Protein AF-A0A2J9E1W6-F1 (afdb_monomer)

Structure (mmCIF, N/CA/C/O backbone):
data_AF-A0A2J9E1W6-F1
#
_entry.id   AF-A0A2J9E1W6-F1
#
loop_
_atom_site.group_PDB
_atom_site.id
_atom_site.type_symbol
_atom_site.label_atom_id
_atom_site.label_alt_id
_atom_site.label_comp_id
_atom_site.label_asym_id
_atom_site.label_entity_id
_atom_site.label_seq_id
_atom_site.pdbx_PDB_ins_code
_atom_site.Cartn_x
_atom_site.Cartn_y
_atom_site.Cartn_z
_atom_site.occupancy
_atom_site.B_iso_or_equiv
_atom_site.auth_seq_id
_atom_site.auth_comp_id
_atom_site.auth_asym_id
_atom_site.auth_atom_id
_atom_site.pdbx_PDB_model_num
ATOM 1 N N . MET A 1 1 ? 12.341 -4.105 20.288 1.00 39.50 1 MET A N 1
ATOM 2 C CA . MET A 1 1 ? 12.243 -3.621 18.896 1.00 39.50 1 MET A CA 1
ATOM 3 C C . MET A 1 1 ? 13.577 -3.874 18.242 1.00 39.50 1 MET A C 1
ATOM 5 O O . MET A 1 1 ? 14.574 -3.369 18.739 1.00 39.50 1 MET A O 1
ATOM 9 N N . ASP A 1 2 ? 13.601 -4.697 17.203 1.00 37.25 2 ASP A N 1
ATOM 10 C CA . ASP A 1 2 ? 14.828 -4.974 16.469 1.00 37.25 2 ASP A CA 1
ATOM 11 C C . ASP A 1 2 ? 14.956 -3.941 15.344 1.00 37.25 2 ASP A C 1
ATOM 13 O O . ASP A 1 2 ? 14.277 -4.015 14.317 1.00 37.25 2 ASP A O 1
ATOM 17 N N . THR A 1 3 ? 15.768 -2.916 15.593 1.00 38.34 3 THR A N 1
ATOM 18 C CA . THR A 1 3 ? 16.064 -1.820 14.661 1.00 38.34 3 THR A CA 1
ATOM 19 C C . THR A 1 3 ? 16.585 -2.341 13.315 1.00 38.34 3 THR A C 1
ATOM 21 O O . THR A 1 3 ? 16.416 -1.679 12.292 1.00 38.34 3 THR A O 1
ATOM 24 N N . THR A 1 4 ? 17.135 -3.556 13.291 1.00 44.06 4 THR A N 1
ATOM 25 C CA . THR A 1 4 ? 17.794 -4.202 12.150 1.00 44.06 4 THR A CA 1
ATOM 26 C C . THR A 1 4 ? 16.894 -4.371 10.915 1.00 44.06 4 THR A C 1
ATOM 28 O O . THR A 1 4 ? 17.343 -4.091 9.806 1.00 44.06 4 THR A O 1
ATOM 31 N N . SER A 1 5 ? 15.600 -4.709 11.062 1.00 50.44 5 SER A N 1
ATOM 32 C CA . SER A 1 5 ? 14.726 -4.919 9.881 1.00 50.44 5 SER A CA 1
ATOM 33 C C . SER A 1 5 ? 14.386 -3.623 9.132 1.00 50.44 5 SER A C 1
ATOM 35 O O . SER A 1 5 ? 14.244 -3.621 7.907 1.00 50.44 5 SER A O 1
ATOM 37 N N . HIS A 1 6 ? 14.304 -2.501 9.855 1.00 52.28 6 HIS A N 1
ATOM 38 C CA . HIS A 1 6 ? 14.133 -1.179 9.256 1.00 52.28 6 HIS A CA 1
ATOM 39 C C . HIS A 1 6 ? 15.417 -0.724 8.554 1.00 52.28 6 HIS A C 1
ATOM 41 O O . HIS A 1 6 ? 15.345 -0.119 7.484 1.00 52.28 6 HIS A O 1
ATOM 47 N N . TYR A 1 7 ? 16.584 -1.059 9.112 1.00 55.44 7 TYR A N 1
ATOM 48 C CA . TYR A 1 7 ? 17.882 -0.753 8.510 1.00 55.44 7 TYR A CA 1
ATOM 49 C C . TYR A 1 7 ? 18.119 -1.479 7.179 1.00 55.44 7 TYR A C 1
ATOM 51 O O . TYR A 1 7 ? 18.685 -0.880 6.264 1.00 55.44 7 TYR A O 1
ATOM 59 N N . ASP A 1 8 ? 17.659 -2.722 7.029 1.00 67.69 8 ASP A N 1
ATOM 60 C CA . ASP A 1 8 ? 17.826 -3.465 5.773 1.00 67.69 8 ASP A CA 1
ATOM 61 C C . ASP A 1 8 ? 16.985 -2.878 4.635 1.00 67.69 8 ASP A C 1
ATOM 63 O O . ASP A 1 8 ? 17.451 -2.789 3.499 1.00 67.69 8 ASP A O 1
ATOM 67 N N . ALA A 1 9 ? 15.784 -2.371 4.932 1.00 79.31 9 ALA A N 1
ATOM 68 C CA . ALA A 1 9 ? 14.966 -1.717 3.914 1.00 79.31 9 ALA A CA 1
ATOM 69 C C . ALA A 1 9 ? 15.590 -0.421 3.378 1.00 79.31 9 ALA A C 1
ATOM 71 O O . ALA A 1 9 ? 15.512 -0.120 2.187 1.00 79.31 9 ALA A O 1
ATOM 72 N N . LEU A 1 10 ? 16.216 0.344 4.270 1.00 84.19 10 LEU A N 1
ATOM 73 C CA . LEU A 1 10 ? 16.791 1.657 3.980 1.00 84.19 10 LEU A CA 1
ATOM 74 C C . LEU A 1 10 ? 18.117 1.575 3.208 1.00 84.19 10 LEU A C 1
ATOM 76 O O . LEU A 1 10 ? 18.469 2.505 2.482 1.00 84.19 10 LEU A O 1
ATOM 80 N N . ASP A 1 11 ? 18.839 0.462 3.318 1.00 83.75 11 ASP A N 1
ATOM 81 C CA . ASP A 1 11 ? 20.133 0.257 2.655 1.00 83.75 11 ASP A CA 1
ATOM 82 C C . ASP A 1 11 ? 20.040 -0.543 1.341 1.00 83.75 11 ASP A C 1
ATOM 84 O O . ASP A 1 11 ? 21.050 -0.890 0.718 1.00 83.75 11 ASP A O 1
ATOM 88 N N . THR A 1 12 ? 18.812 -0.807 0.895 1.00 86.94 12 THR A N 1
ATOM 89 C CA . THR A 1 12 ? 18.519 -1.616 -0.287 1.00 86.94 12 THR A CA 1
ATOM 90 C C . THR A 1 12 ? 17.927 -0.763 -1.400 1.00 86.94 12 THR A C 1
ATOM 92 O O . THR A 1 12 ? 17.029 0.052 -1.190 1.00 86.94 12 THR A O 1
ATOM 95 N N . THR A 1 13 ? 18.419 -0.969 -2.620 1.00 91.12 13 THR A N 1
ATOM 96 C CA . THR A 1 13 ? 17.677 -0.592 -3.828 1.00 91.12 13 THR A CA 1
ATOM 97 C C . THR A 1 13 ? 16.952 -1.818 -4.343 1.00 91.12 13 THR A C 1
ATOM 99 O O . THR A 1 13 ? 17.570 -2.846 -4.598 1.00 91.12 13 THR A O 1
ATOM 102 N N . TYR A 1 14 ? 15.647 -1.716 -4.515 1.00 93.06 14 TYR A N 1
ATOM 103 C CA . TYR A 1 14 ? 14.832 -2.788 -5.060 1.00 93.06 14 TYR A CA 1
ATOM 104 C C . TYR A 1 14 ? 14.616 -2.572 -6.549 1.00 93.06 14 TYR A C 1
ATOM 106 O O . TYR A 1 14 ? 14.520 -1.435 -7.012 1.00 93.06 14 TYR A O 1
ATOM 114 N N . HIS A 1 15 ? 14.495 -3.657 -7.297 1.00 94.19 15 HIS A N 1
ATOM 115 C CA . HIS A 1 15 ? 14.094 -3.627 -8.695 1.00 9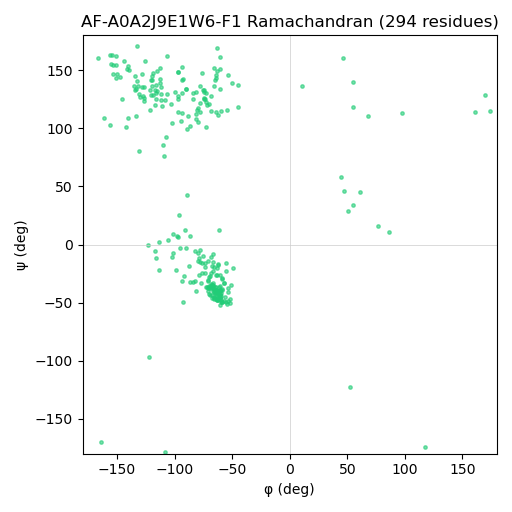4.19 15 HIS A CA 1
ATOM 116 C C . HIS A 1 15 ? 12.981 -4.633 -8.904 1.00 94.19 15 HIS A C 1
ATOM 118 O O . HIS A 1 15 ? 13.111 -5.798 -8.530 1.00 94.19 15 HIS A O 1
ATOM 124 N N . ILE A 1 16 ? 11.880 -4.166 -9.479 1.00 94.50 16 ILE A N 1
ATOM 125 C CA . ILE A 1 16 ? 10.801 -5.027 -9.942 1.00 94.50 16 ILE A CA 1
ATOM 126 C C . ILE A 1 16 ? 10.612 -4.839 -11.437 1.00 94.50 16 ILE A C 1
ATOM 128 O O . ILE A 1 16 ? 10.604 -3.710 -11.926 1.00 94.50 16 ILE A O 1
ATOM 132 N N . LYS A 1 17 ? 10.437 -5.941 -12.156 1.00 92.56 17 LYS A N 1
ATOM 133 C CA . LYS A 1 17 ? 10.256 -5.958 -13.604 1.00 92.56 17 LYS A CA 1
ATOM 134 C C . LYS A 1 17 ? 9.105 -6.881 -13.977 1.00 92.56 17 LYS A C 1
ATOM 136 O O . LYS A 1 17 ? 9.031 -8.003 -13.493 1.00 92.56 17 LYS A O 1
ATOM 141 N N . ALA A 1 18 ? 8.214 -6.422 -14.847 1.00 90.44 18 ALA A N 1
ATOM 142 C CA . ALA A 1 18 ? 7.179 -7.256 -15.438 1.00 90.44 18 ALA A CA 1
ATOM 143 C C . ALA A 1 18 ? 7.795 -8.183 -16.502 1.00 90.44 18 ALA A C 1
ATOM 145 O O . ALA A 1 18 ? 8.451 -7.721 -17.437 1.00 90.44 18 ALA A O 1
ATOM 146 N N . ILE A 1 19 ? 7.566 -9.489 -16.363 1.00 83.94 19 ILE A N 1
ATOM 147 C CA . ILE A 1 19 ? 8.012 -10.532 -17.300 1.00 83.94 19 ILE A CA 1
ATOM 148 C C . ILE A 1 19 ? 7.011 -10.664 -18.458 1.00 83.94 19 ILE A C 1
ATOM 150 O O . ILE A 1 19 ? 7.402 -10.933 -19.592 1.00 83.94 19 ILE A O 1
ATOM 154 N N . ASN A 1 20 ? 5.717 -10.432 -18.193 1.00 68.50 20 ASN A N 1
ATOM 155 C CA . ASN A 1 20 ? 4.655 -10.516 -19.195 1.00 68.50 20 ASN A CA 1
ATOM 156 C C . ASN A 1 20 ? 3.963 -9.151 -19.421 1.00 68.50 20 ASN A C 1
ATOM 158 O O . ASN A 1 20 ? 3.341 -8.619 -18.496 1.00 68.50 20 ASN A O 1
ATOM 162 N N . PRO A 1 21 ? 3.992 -8.595 -20.649 1.00 53.62 21 PRO A N 1
ATOM 163 C CA . PRO A 1 21 ? 3.347 -7.323 -20.967 1.00 53.62 21 PRO A CA 1
ATOM 164 C C . PRO A 1 21 ? 1.806 -7.356 -20.924 1.00 53.62 21 PRO A C 1
ATOM 166 O O . PRO A 1 21 ? 1.187 -6.294 -20.938 1.00 53.62 21 PRO A O 1
ATOM 169 N N . SER A 1 22 ? 1.142 -8.514 -20.819 1.00 55.88 22 SER A N 1
ATOM 170 C CA . SER A 1 22 ? -0.326 -8.558 -20.683 1.00 55.88 22 SER A CA 1
ATOM 171 C C . SER A 1 22 ? -0.838 -8.016 -19.338 1.00 55.88 22 SER A C 1
ATOM 173 O O . SER A 1 22 ? -1.942 -7.491 -19.297 1.00 55.88 22 SER A O 1
ATOM 175 N N . PHE A 1 23 ? -0.019 -8.038 -18.277 1.00 52.31 23 PHE A N 1
ATOM 176 C CA . PHE A 1 23 ? -0.267 -7.322 -17.004 1.00 52.31 23 PHE A CA 1
ATOM 177 C C . PHE A 1 23 ? 0.145 -5.842 -17.059 1.00 52.31 23 PHE A C 1
ATOM 179 O O . PHE A 1 23 ? -0.049 -5.064 -16.119 1.00 52.31 23 PHE A O 1
ATOM 186 N N . ALA A 1 24 ? 0.751 -5.449 -18.176 1.00 44.50 24 ALA A N 1
ATOM 187 C CA . ALA A 1 24 ? 1.097 -4.080 -18.487 1.00 44.50 24 ALA A CA 1
ATOM 188 C C . ALA A 1 24 ? -0.041 -3.397 -19.280 1.00 44.50 24 ALA A C 1
ATOM 190 O O . ALA A 1 24 ? -0.202 -2.185 -19.160 1.00 44.50 24 ALA A O 1
ATOM 191 N N . SER A 1 25 ? -0.854 -4.143 -20.037 1.00 43.34 25 SER A N 1
ATOM 192 C CA . SER A 1 25 ? -1.823 -3.608 -21.004 1.00 43.34 25 SER A CA 1
ATOM 193 C C . SER A 1 25 ? -3.108 -3.059 -20.373 1.00 43.34 25 SER A C 1
ATOM 195 O O . SER A 1 25 ? -3.956 -3.813 -19.906 1.00 43.34 25 SER A O 1
ATOM 197 N N . ASP A 1 26 ? -3.317 -1.745 -20.476 1.00 45.59 26 ASP A N 1
ATOM 198 C CA . ASP A 1 26 ? -4.670 -1.184 -20.501 1.00 45.59 26 ASP A CA 1
ATOM 199 C C . ASP A 1 26 ? -5.183 -1.271 -21.947 1.00 45.59 26 ASP A C 1
ATOM 201 O O . ASP A 1 26 ? -4.498 -0.835 -22.873 1.00 45.59 26 ASP A O 1
ATOM 205 N N . ASN A 1 27 ? -6.394 -1.800 -22.160 1.00 46.53 27 ASN A N 1
ATOM 206 C CA . ASN A 1 27 ? -7.029 -1.972 -23.483 1.00 46.53 27 ASN A CA 1
ATOM 207 C C . ASN A 1 27 ? -7.279 -0.650 -24.254 1.00 46.53 27 ASN A C 1
ATOM 209 O O . ASN A 1 27 ? -8.021 -0.633 -25.233 1.00 46.53 27 ASN A O 1
ATOM 213 N N . ASN A 1 28 ? -6.700 0.478 -23.828 1.00 43.12 28 ASN A N 1
ATOM 214 C CA . ASN A 1 28 ? -6.946 1.792 -24.402 1.00 43.12 28 ASN A CA 1
ATOM 215 C C . ASN A 1 28 ? -5.662 2.658 -24.453 1.00 43.12 28 ASN A C 1
ATOM 217 O O . ASN A 1 28 ? -5.280 3.289 -23.473 1.00 43.12 28 ASN A O 1
ATOM 221 N N . LYS A 1 29 ? -5.065 2.723 -25.655 1.00 44.09 29 LYS A N 1
ATOM 222 C CA . LYS A 1 29 ? -4.166 3.769 -26.206 1.00 44.09 29 LYS A CA 1
ATOM 223 C C . LYS A 1 29 ? -2.743 3.974 -25.624 1.00 44.09 29 LYS A C 1
ATOM 225 O O . LYS A 1 29 ? -2.530 4.592 -24.589 1.00 44.09 29 LYS A O 1
ATOM 230 N N . THR A 1 30 ? -1.756 3.601 -26.453 1.00 39.66 30 THR A N 1
ATOM 231 C CA . THR A 1 30 ? -0.557 4.389 -26.858 1.00 39.66 30 THR A CA 1
ATOM 232 C C . THR A 1 30 ? 0.267 5.119 -25.785 1.00 39.66 30 THR A C 1
ATOM 234 O O . THR A 1 30 ? 0.688 6.259 -25.991 1.00 39.66 30 THR A O 1
ATOM 237 N N . LYS A 1 31 ? 0.596 4.469 -24.668 1.00 44.84 31 LYS A N 1
ATOM 238 C CA . LYS A 1 31 ? 1.740 4.879 -23.837 1.00 44.84 31 LYS A CA 1
ATOM 239 C C . LYS A 1 31 ? 2.583 3.646 -23.544 1.00 44.84 31 LYS A C 1
ATOM 241 O O . LYS A 1 31 ? 2.029 2.631 -23.140 1.00 44.84 31 LYS A O 1
ATOM 246 N N . ALA A 1 32 ? 3.896 3.719 -23.782 1.00 50.34 32 ALA A N 1
ATOM 247 C CA . ALA A 1 32 ? 4.814 2.646 -23.407 1.00 50.34 32 ALA A CA 1
ATOM 248 C C . ALA A 1 32 ? 4.622 2.365 -21.914 1.00 50.34 32 ALA A C 1
ATOM 250 O O . ALA A 1 32 ? 4.798 3.264 -21.085 1.00 50.34 32 ALA A O 1
ATOM 251 N N . ILE A 1 33 ? 4.160 1.160 -21.584 1.00 55.84 33 ILE A N 1
ATOM 252 C CA . ILE A 1 33 ? 3.906 0.813 -20.195 1.00 55.84 33 ILE A CA 1
ATOM 253 C C . ILE A 1 33 ? 5.267 0.587 -19.539 1.00 55.84 33 ILE A C 1
ATOM 255 O O . ILE A 1 33 ? 6.088 -0.137 -20.106 1.00 55.84 33 ILE A O 1
ATOM 259 N N . PRO A 1 34 ? 5.518 1.196 -18.370 1.00 65.06 34 PRO A N 1
ATOM 260 C CA . PRO A 1 34 ? 6.660 0.852 -17.543 1.00 65.06 34 PRO A CA 1
ATOM 261 C C . PRO A 1 34 ? 6.824 -0.663 -17.424 1.00 65.06 34 PRO A C 1
ATOM 263 O O . PRO A 1 34 ? 5.926 -1.344 -16.933 1.00 65.06 34 PRO A O 1
ATOM 266 N N . SER A 1 35 ? 7.953 -1.185 -17.894 1.00 81.81 35 SER A N 1
ATOM 267 C CA . SER A 1 35 ? 8.291 -2.601 -17.747 1.00 81.81 35 SER A CA 1
ATOM 268 C C . SER A 1 35 ? 9.013 -2.881 -16.438 1.00 81.81 35 SER A C 1
ATOM 270 O O . SER A 1 35 ? 9.063 -4.029 -16.016 1.00 81.81 35 SER A O 1
ATOM 272 N N . ASP A 1 36 ? 9.579 -1.860 -15.797 1.00 90.62 36 ASP A N 1
ATOM 273 C CA . ASP A 1 36 ? 10.334 -2.009 -14.565 1.00 90.62 36 ASP A CA 1
ATOM 274 C C . ASP A 1 36 ? 10.351 -0.745 -13.697 1.00 90.62 36 ASP A C 1
ATOM 276 O O . ASP A 1 36 ? 9.999 0.356 -14.130 1.00 90.62 36 ASP A O 1
ATOM 280 N N . LEU A 1 37 ? 10.716 -0.928 -12.431 1.00 92.94 37 LEU A N 1
ATOM 281 C CA . LEU A 1 37 ? 10.735 0.110 -11.412 1.00 92.94 37 LEU A CA 1
ATOM 282 C C . LEU A 1 37 ? 11.893 -0.141 -10.440 1.00 92.94 37 LEU A C 1
ATOM 284 O O . LEU A 1 37 ? 11.988 -1.212 -9.842 1.00 92.94 37 LEU A O 1
ATOM 288 N N . TYR A 1 38 ? 12.748 0.864 -10.265 1.00 93.50 38 TYR A N 1
ATOM 289 C CA . TYR A 1 38 ? 13.759 0.919 -9.211 1.00 93.50 38 TYR A CA 1
ATOM 290 C C . TYR A 1 38 ? 13.194 1.666 -8.015 1.00 93.50 38 TYR A C 1
ATOM 292 O O . TYR A 1 38 ? 12.631 2.749 -8.183 1.00 93.50 38 TYR A O 1
ATOM 300 N N . ILE A 1 39 ? 13.324 1.093 -6.823 1.00 94.81 39 ILE A N 1
ATOM 301 C CA . ILE A 1 39 ? 12.608 1.542 -5.631 1.00 94.81 39 ILE A CA 1
ATOM 302 C C . ILE A 1 39 ? 13.583 1.685 -4.467 1.00 94.81 39 ILE A C 1
ATOM 304 O O . ILE A 1 39 ? 14.425 0.820 -4.233 1.00 94.81 39 ILE A O 1
ATOM 308 N N . THR A 1 40 ? 13.448 2.773 -3.718 1.00 93.69 40 THR A N 1
ATOM 309 C CA . THR A 1 40 ? 14.223 3.038 -2.498 1.00 93.69 40 THR A CA 1
ATOM 310 C C . THR A 1 40 ? 13.297 3.379 -1.346 1.00 93.69 40 THR A C 1
ATOM 312 O O . THR A 1 40 ? 12.264 4.019 -1.558 1.00 93.69 40 THR A O 1
ATOM 315 N N . ALA A 1 41 ? 13.687 2.993 -0.134 1.00 93.81 41 ALA A N 1
ATOM 316 C CA . ALA A 1 41 ? 12.986 3.354 1.089 1.00 93.81 41 ALA A CA 1
ATOM 317 C C . ALA A 1 41 ? 13.573 4.623 1.729 1.00 93.81 41 ALA A C 1
ATOM 319 O O . ALA A 1 41 ? 14.761 4.914 1.588 1.00 93.81 41 ALA A O 1
ATOM 320 N N . SER A 1 42 ? 12.747 5.362 2.464 1.00 93.31 42 SER A N 1
ATOM 321 C CA . SER A 1 42 ? 13.160 6.526 3.254 1.00 93.31 42 SER A CA 1
ATOM 322 C C . SER A 1 42 ? 12.255 6.711 4.475 1.00 93.31 42 SER A C 1
ATOM 324 O O . SER A 1 42 ? 11.095 6.291 4.461 1.00 93.31 42 SER A O 1
ATOM 326 N N . THR A 1 43 ? 12.782 7.344 5.522 1.00 94.50 43 THR A N 1
ATOM 327 C CA . THR A 1 43 ? 12.028 7.795 6.702 1.00 94.50 43 THR A CA 1
ATOM 328 C C . THR A 1 43 ? 12.404 9.240 7.030 1.00 94.50 43 THR A C 1
ATOM 330 O O . THR A 1 43 ? 13.374 9.780 6.501 1.00 94.50 43 THR A O 1
ATOM 333 N N . ALA A 1 44 ? 11.683 9.878 7.954 1.00 92.06 44 ALA A N 1
ATOM 334 C CA . ALA A 1 44 ? 12.065 11.208 8.436 1.00 92.06 44 ALA A CA 1
ATOM 335 C C . ALA A 1 44 ? 13.474 11.239 9.070 1.00 92.06 44 ALA A C 1
ATOM 337 O O . ALA A 1 44 ? 14.157 12.257 9.011 1.00 92.06 44 ALA A O 1
ATOM 338 N N . GLN A 1 45 ? 13.922 10.125 9.661 1.00 89.50 45 GLN A N 1
ATOM 339 C CA . GLN A 1 45 ? 15.233 10.019 10.308 1.00 89.50 45 GLN A CA 1
ATOM 340 C C . GLN A 1 45 ? 16.353 9.635 9.326 1.00 89.50 45 GLN A C 1
ATOM 342 O O . GLN A 1 45 ? 17.493 10.062 9.501 1.00 89.50 45 GLN A O 1
ATOM 347 N N . TYR A 1 46 ? 16.047 8.845 8.293 1.00 87.81 46 TYR A N 1
ATOM 348 C CA . TYR A 1 46 ? 17.029 8.327 7.339 1.00 87.81 46 TYR A CA 1
ATOM 349 C C . TYR A 1 46 ? 16.615 8.659 5.911 1.00 87.81 46 TYR A C 1
ATOM 351 O O . TYR A 1 46 ? 15.528 8.288 5.473 1.00 87.81 46 TYR A O 1
ATOM 359 N N . PHE A 1 47 ? 17.518 9.297 5.160 1.00 89.06 47 PHE A N 1
ATOM 360 C CA . PHE A 1 47 ? 17.225 9.808 3.815 1.00 89.06 47 PHE A CA 1
ATOM 361 C C . PHE A 1 47 ? 16.101 10.863 3.825 1.00 89.06 47 PHE A C 1
ATOM 363 O O . PHE A 1 47 ? 15.202 10.839 2.987 1.00 89.06 47 PHE A O 1
ATOM 370 N N . ALA A 1 48 ? 16.167 11.808 4.774 1.00 89.12 48 ALA A N 1
ATOM 371 C CA . ALA A 1 48 ? 15.140 12.831 5.000 1.00 89.12 48 ALA A CA 1
ATOM 372 C C . ALA A 1 48 ? 14.794 13.643 3.738 1.00 89.12 48 ALA A C 1
ATOM 374 O O . ALA A 1 48 ? 13.624 13.851 3.445 1.00 89.12 48 ALA A O 1
ATOM 375 N N . HIS A 1 49 ? 15.785 14.016 2.921 1.00 90.19 49 HIS A N 1
ATOM 376 C CA . HIS A 1 49 ? 15.527 14.731 1.665 1.00 90.19 49 HIS A CA 1
ATOM 377 C C . HIS A 1 49 ? 14.695 13.894 0.674 1.00 90.19 49 HIS A C 1
ATOM 379 O O . HIS A 1 49 ? 13.793 14.405 0.014 1.00 90.19 49 HIS A O 1
ATOM 385 N N . GLN A 1 50 ? 14.973 12.592 0.564 1.00 90.94 50 GLN A N 1
ATOM 386 C CA . GLN A 1 50 ? 14.202 11.665 -0.271 1.00 90.94 50 GLN A CA 1
ATOM 387 C C . GLN A 1 50 ? 12.798 11.437 0.298 1.00 90.94 50 GLN A C 1
ATOM 389 O O . GLN A 1 50 ? 11.828 11.344 -0.461 1.00 90.94 50 GLN A O 1
ATOM 394 N N . HIS A 1 51 ? 12.685 11.383 1.622 1.00 93.44 51 HIS A N 1
ATOM 395 C CA . HIS A 1 51 ? 11.411 11.283 2.316 1.00 93.44 51 HIS A CA 1
ATOM 396 C C . HIS A 1 51 ? 10.539 12.519 2.047 1.00 93.44 51 HIS A C 1
ATOM 398 O O . HIS A 1 51 ? 9.400 12.378 1.603 1.00 93.44 51 HIS A O 1
ATOM 404 N N . ASP A 1 52 ? 11.094 13.725 2.179 1.00 94.38 52 ASP A N 1
ATOM 405 C CA . ASP A 1 52 ? 10.404 14.991 1.906 1.00 94.38 52 ASP A CA 1
ATOM 406 C C . ASP A 1 52 ? 10.013 15.131 0.430 1.00 94.38 52 ASP A C 1
ATOM 408 O O . ASP A 1 52 ? 8.904 15.572 0.106 1.00 94.38 52 ASP A O 1
ATOM 412 N N . ALA A 1 53 ? 10.883 14.694 -0.486 1.00 93.88 53 ALA A N 1
ATOM 413 C CA . ALA A 1 53 ? 10.568 14.634 -1.911 1.00 93.88 53 ALA A CA 1
ATOM 414 C C . ALA A 1 53 ? 9.395 13.676 -2.194 1.00 93.88 53 ALA A C 1
ATOM 416 O O . ALA A 1 53 ? 8.505 14.001 -2.984 1.00 93.88 53 ALA A O 1
ATOM 417 N N . SER A 1 54 ? 9.351 12.527 -1.512 1.00 95.94 54 SER A N 1
ATOM 418 C CA . SER A 1 54 ? 8.252 11.561 -1.619 1.00 95.94 54 SER A CA 1
ATOM 419 C C . SER A 1 54 ? 6.947 12.143 -1.079 1.00 95.94 54 SER A C 1
ATOM 421 O O . SER A 1 54 ? 5.924 12.071 -1.758 1.00 95.94 54 SER A O 1
ATOM 423 N N . GLN A 1 55 ? 6.976 12.793 0.088 1.00 97.38 55 GLN A N 1
ATOM 424 C CA . GLN A 1 55 ? 5.807 13.481 0.640 1.00 97.38 55 GLN A CA 1
ATOM 425 C C . GLN A 1 55 ? 5.308 14.592 -0.286 1.00 97.38 55 GLN A C 1
ATOM 427 O O . GLN A 1 55 ? 4.106 14.705 -0.517 1.00 97.38 55 GLN A O 1
ATOM 432 N N . THR A 1 56 ? 6.215 15.391 -0.852 1.00 96.94 56 THR A N 1
ATOM 433 C CA . THR A 1 56 ? 5.875 16.463 -1.798 1.00 96.94 56 THR A CA 1
ATOM 434 C C . THR A 1 56 ? 5.188 15.903 -3.039 1.00 96.94 56 THR A C 1
ATOM 436 O O . THR A 1 56 ? 4.133 16.396 -3.436 1.00 96.94 56 THR A O 1
ATOM 439 N N . PHE A 1 57 ? 5.731 14.827 -3.609 1.00 97.50 57 PHE A N 1
ATOM 440 C CA . PHE A 1 57 ? 5.113 14.133 -4.733 1.00 97.50 57 PHE A CA 1
ATOM 441 C C . PHE A 1 57 ? 3.721 13.583 -4.382 1.00 97.50 57 PHE A C 1
ATOM 443 O O . PHE A 1 57 ? 2.771 13.779 -5.142 1.00 97.50 57 PHE A O 1
ATOM 450 N N . ILE A 1 58 ? 3.571 12.946 -3.215 1.00 98.19 58 ILE A N 1
ATOM 451 C CA . ILE A 1 58 ? 2.279 12.430 -2.743 1.00 98.19 58 ILE A CA 1
ATOM 452 C C . ILE A 1 58 ? 1.264 13.573 -2.612 1.00 98.19 58 ILE A C 1
ATOM 454 O O . ILE A 1 58 ? 0.158 13.453 -3.137 1.00 98.19 58 ILE A O 1
ATOM 458 N N . LYS A 1 59 ? 1.639 14.698 -1.984 1.00 97.88 59 LYS A N 1
ATOM 459 C CA . LYS A 1 59 ? 0.776 15.887 -1.860 1.00 97.88 59 LYS A CA 1
ATOM 460 C C . LYS A 1 59 ? 0.284 16.360 -3.221 1.00 97.88 59 LYS A C 1
ATOM 462 O O . LYS A 1 59 ? -0.919 16.494 -3.407 1.00 97.88 59 LYS A O 1
ATOM 467 N N . GLN A 1 60 ? 1.195 16.537 -4.177 1.00 97.69 60 GLN A N 1
ATOM 468 C CA . GLN A 1 60 ? 0.866 17.022 -5.520 1.00 97.69 60 GLN A CA 1
ATOM 469 C C . GLN A 1 60 ? -0.124 16.104 -6.246 1.00 97.69 60 GLN A C 1
ATOM 471 O O . GLN A 1 60 ? -1.064 16.586 -6.881 1.00 97.69 60 GLN A O 1
ATOM 476 N N . VAL A 1 61 ? 0.051 14.782 -6.147 1.00 97.38 61 VAL A N 1
ATOM 477 C CA . VAL A 1 61 ? -0.869 13.820 -6.773 1.00 97.38 61 VAL A CA 1
ATOM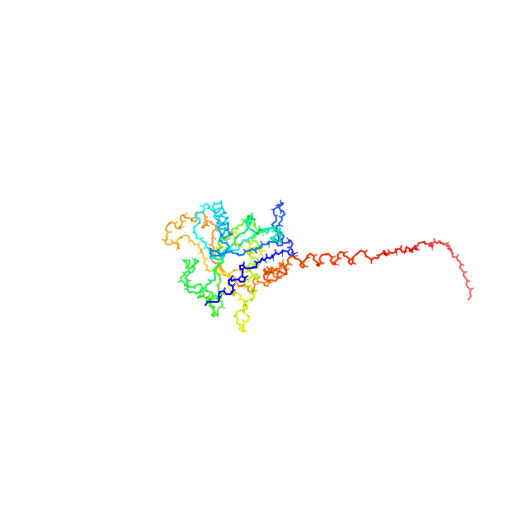 478 C C . VAL A 1 61 ? -2.243 13.860 -6.103 1.00 97.38 61 VAL A C 1
ATOM 480 O O . VAL A 1 61 ? -3.253 13.933 -6.801 1.00 97.38 61 VAL A O 1
ATOM 483 N N . TYR A 1 62 ? -2.303 13.858 -4.770 1.00 97.50 62 TYR A N 1
ATOM 484 C CA . TYR A 1 62 ? -3.571 13.923 -4.036 1.00 97.50 62 TYR A CA 1
ATOM 485 C C . TYR A 1 62 ? -4.309 15.250 -4.266 1.00 97.50 62 TYR A C 1
ATOM 487 O O . TYR A 1 62 ? -5.528 15.250 -4.452 1.00 97.50 62 TYR A O 1
ATOM 495 N N . GLU A 1 63 ? -3.589 16.367 -4.329 1.00 97.81 63 GLU A N 1
ATOM 496 C CA . GLU A 1 63 ? -4.145 17.675 -4.674 1.00 97.81 63 GLU A CA 1
ATOM 497 C C . GLU A 1 63 ? -4.692 17.676 -6.107 1.00 97.81 63 GLU A C 1
ATOM 499 O O . GLU A 1 63 ? -5.841 18.042 -6.332 1.00 97.81 63 GLU A O 1
ATOM 504 N N . THR A 1 64 ? -3.935 17.156 -7.072 1.00 97.12 64 THR A N 1
ATOM 505 C CA . THR A 1 64 ? -4.367 17.111 -8.479 1.00 97.12 64 THR A CA 1
ATOM 506 C C . THR A 1 64 ? -5.602 16.226 -8.681 1.00 97.12 64 THR A C 1
ATOM 508 O O . THR A 1 64 ? -6.551 16.615 -9.361 1.00 97.12 64 THR A O 1
ATOM 511 N N . VAL A 1 65 ? -5.608 15.020 -8.105 1.00 95.69 65 VAL A N 1
ATOM 512 C CA . VAL A 1 65 ? -6.661 14.022 -8.357 1.00 95.69 65 VAL A CA 1
ATOM 513 C C . VAL A 1 65 ? -7.906 14.296 -7.512 1.00 95.69 65 VAL A C 1
ATOM 515 O O . VAL A 1 65 ? -9.036 14.171 -7.998 1.00 95.69 65 VAL A O 1
ATOM 518 N N . HIS A 1 66 ? -7.717 14.690 -6.252 1.00 96.00 66 HIS A N 1
ATOM 519 C CA . HIS A 1 66 ? -8.791 14.789 -5.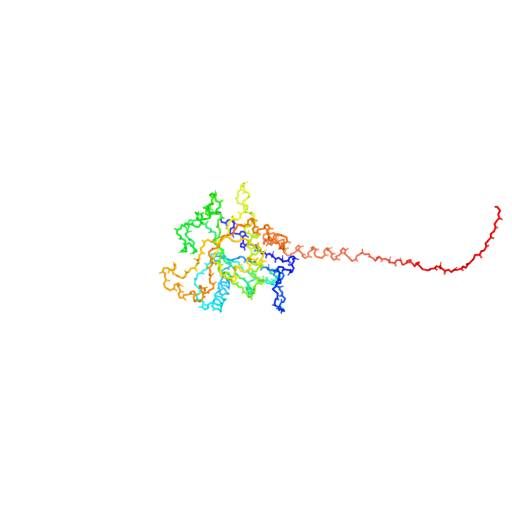268 1.00 96.00 66 HIS A CA 1
ATOM 520 C C . HIS A 1 66 ? -9.037 16.211 -4.758 1.00 96.00 66 HIS A C 1
ATOM 522 O O . HIS A 1 66 ? -10.006 16.403 -4.032 1.00 96.00 66 HIS A O 1
ATOM 528 N N . ASN A 1 67 ? -8.234 17.212 -5.129 1.00 97.56 67 ASN A N 1
ATOM 529 C CA . ASN A 1 67 ? -8.230 18.525 -4.466 1.00 97.56 67 ASN A CA 1
ATOM 530 C C . ASN A 1 67 ? -8.007 18.396 -2.945 1.00 97.56 67 ASN A C 1
ATOM 532 O O . ASN A 1 67 ? -8.617 19.108 -2.149 1.00 97.56 67 ASN A O 1
ATOM 536 N N . ALA A 1 68 ? -7.198 17.409 -2.548 1.00 96.75 68 ALA A N 1
ATOM 537 C CA . ALA A 1 68 ? -6.894 17.103 -1.158 1.00 96.75 68 ALA A CA 1
ATOM 538 C C . ALA A 1 68 ? -5.608 17.811 -0.705 1.00 96.75 68 ALA A C 1
ATOM 540 O O . ALA A 1 68 ? -4.626 17.871 -1.442 1.00 96.75 68 ALA A O 1
ATOM 541 N N . LYS A 1 69 ? -5.593 18.291 0.540 1.00 96.19 69 LYS A N 1
ATOM 542 C CA . LYS A 1 69 ? -4.451 18.938 1.201 1.00 96.19 69 LYS A CA 1
ATOM 543 C C . LYS A 1 69 ? -3.896 18.024 2.288 1.00 96.19 69 LYS A C 1
ATOM 545 O O . LYS A 1 69 ? -4.141 18.218 3.476 1.00 96.19 69 LYS A O 1
ATOM 550 N N . LEU A 1 70 ? -3.168 16.995 1.866 1.00 92.38 70 LEU A N 1
ATOM 551 C CA . LEU A 1 70 ? -2.688 15.949 2.764 1.00 92.38 70 LEU A CA 1
ATOM 552 C C . LEU A 1 70 ? -1.542 16.438 3.668 1.00 92.38 70 LEU A C 1
ATOM 554 O O . LEU A 1 70 ? -0.543 16.987 3.196 1.00 92.38 70 LEU A O 1
ATOM 558 N N . ASN A 1 71 ? -1.663 16.184 4.970 1.00 89.19 71 ASN A N 1
ATOM 559 C CA . ASN A 1 71 ? -0.667 16.523 5.994 1.00 89.19 71 ASN A CA 1
ATOM 560 C C . ASN A 1 71 ? -0.181 15.305 6.803 1.00 89.19 71 ASN A C 1
ATOM 562 O O . ASN A 1 71 ? 0.682 15.459 7.663 1.00 89.19 71 ASN A O 1
ATOM 566 N N . TYR A 1 72 ? -0.697 14.110 6.506 1.00 88.88 72 TYR A N 1
ATOM 567 C CA . TYR A 1 72 ? -0.339 12.860 7.167 1.00 88.88 72 TYR A CA 1
ATOM 568 C C . TYR A 1 72 ? 0.331 11.887 6.192 1.00 88.88 72 TYR A C 1
ATOM 570 O O . TYR A 1 72 ? -0.194 11.606 5.109 1.00 88.88 72 TYR A O 1
ATOM 578 N N . PHE A 1 73 ? 1.474 11.343 6.607 1.00 95.00 73 PHE A N 1
ATOM 579 C CA . PHE A 1 73 ? 2.265 10.380 5.844 1.00 95.00 73 PHE A CA 1
ATOM 580 C C . PHE A 1 73 ? 2.686 9.225 6.744 1.00 95.00 73 PHE A C 1
ATOM 582 O O . PHE A 1 73 ? 2.978 9.419 7.925 1.00 95.00 73 PHE A O 1
ATOM 589 N N . MET A 1 74 ? 2.736 8.028 6.172 1.00 95.00 74 MET A N 1
ATOM 590 C CA . MET A 1 74 ? 3.265 6.846 6.839 1.00 95.00 74 MET A CA 1
ATOM 591 C C . MET A 1 74 ? 4.772 6.982 7.107 1.00 95.00 74 MET A C 1
ATOM 593 O O . MET A 1 74 ? 5.467 7.671 6.358 1.00 95.00 74 MET A O 1
ATOM 597 N N . PRO A 1 75 ? 5.290 6.327 8.163 1.00 93.94 75 PRO A N 1
ATOM 598 C CA . PRO A 1 75 ? 6.667 6.515 8.622 1.00 93.94 75 PRO A CA 1
ATOM 599 C C . PRO A 1 75 ? 7.727 5.945 7.671 1.00 93.94 75 PRO A C 1
ATOM 601 O O . PRO A 1 75 ? 8.854 6.440 7.661 1.00 93.94 75 PRO A O 1
ATOM 604 N N . LEU A 1 76 ? 7.388 4.908 6.897 1.00 95.44 76 LEU A N 1
ATOM 605 C CA . LEU A 1 76 ? 8.245 4.346 5.858 1.00 95.44 76 LEU A CA 1
ATOM 606 C C . LEU A 1 76 ? 7.639 4.658 4.492 1.00 95.44 76 LEU A C 1
ATOM 608 O O . LEU A 1 76 ? 6.530 4.215 4.191 1.00 95.44 76 LEU A O 1
ATOM 612 N N . LEU A 1 77 ? 8.375 5.391 3.660 1.00 97.25 77 LEU A N 1
ATOM 613 C CA . LEU A 1 77 ? 7.973 5.695 2.291 1.00 97.25 77 LEU A CA 1
ATOM 614 C C . LEU A 1 77 ? 8.885 4.976 1.301 1.00 97.25 77 LEU A C 1
ATOM 616 O O . LEU A 1 77 ? 10.110 5.101 1.369 1.00 97.25 77 LEU A O 1
ATOM 620 N N . PHE A 1 78 ? 8.276 4.280 0.347 1.00 97.38 78 PHE A N 1
ATOM 621 C CA . PHE A 1 78 ? 8.945 3.756 -0.835 1.00 97.38 78 PHE A CA 1
ATOM 622 C C . PHE A 1 78 ? 8.689 4.676 -2.021 1.00 97.38 78 PHE A C 1
ATOM 624 O O . PHE A 1 78 ? 7.545 5.027 -2.309 1.00 97.38 78 PHE A O 1
ATOM 631 N N . ALA A 1 79 ? 9.753 5.026 -2.735 1.00 96.62 79 ALA A N 1
ATOM 632 C CA . ALA A 1 79 ? 9.711 5.846 -3.937 1.00 96.62 79 ALA A CA 1
ATOM 633 C C . ALA A 1 79 ? 10.262 5.055 -5.120 1.00 96.62 79 ALA A C 1
ATOM 635 O O . ALA A 1 79 ? 11.352 4.494 -5.029 1.00 96.62 79 ALA A O 1
ATOM 636 N N . GLY A 1 80 ? 9.509 5.011 -6.218 1.00 95.31 80 GLY A N 1
ATOM 637 C CA . GLY A 1 80 ? 9.849 4.272 -7.427 1.00 95.31 80 GLY A CA 1
ATOM 638 C C . GLY A 1 80 ? 10.141 5.180 -8.622 1.00 95.31 80 GLY A C 1
ATOM 639 O O . GLY A 1 80 ? 9.452 6.180 -8.840 1.00 95.31 80 GLY A O 1
ATOM 640 N N . THR A 1 81 ? 11.121 4.804 -9.440 1.00 92.50 81 THR A N 1
ATOM 641 C CA . THR A 1 81 ? 11.468 5.466 -10.705 1.00 92.50 81 THR A CA 1
ATOM 642 C C . THR A 1 81 ? 11.858 4.459 -11.787 1.00 92.50 81 THR A C 1
ATOM 644 O O . THR A 1 81 ? 12.378 3.388 -11.495 1.00 92.50 81 THR A O 1
ATOM 647 N N . ASN A 1 82 ? 11.627 4.804 -13.054 1.00 86.12 82 ASN A N 1
ATOM 648 C CA . ASN A 1 82 ? 12.022 3.987 -14.211 1.00 86.12 82 ASN A CA 1
ATOM 649 C C . ASN A 1 82 ? 13.466 4.279 -14.669 1.00 86.12 82 ASN A C 1
ATOM 651 O O . ASN A 1 82 ? 13.897 3.823 -15.722 1.00 86.12 82 ASN A O 1
ATOM 655 N N . THR A 1 83 ? 14.211 5.086 -13.909 1.00 81.31 83 THR A N 1
ATOM 656 C CA . THR A 1 83 ? 15.629 5.362 -14.160 1.00 81.31 83 THR A CA 1
ATOM 657 C C . THR A 1 83 ? 16.478 4.454 -13.283 1.00 81.31 83 THR A C 1
ATOM 659 O O . THR A 1 83 ? 16.306 4.450 -12.066 1.00 81.31 83 THR A O 1
ATOM 662 N N . ASN A 1 84 ? 17.436 3.740 -13.878 1.00 73.50 84 ASN A N 1
ATOM 663 C CA . ASN A 1 84 ? 18.369 2.909 -13.121 1.00 73.50 84 ASN A CA 1
ATOM 664 C C . ASN A 1 84 ? 19.182 3.759 -12.126 1.00 73.50 84 ASN A C 1
ATOM 666 O O . ASN A 1 84 ? 19.995 4.606 -12.514 1.00 73.50 84 ASN A O 1
ATOM 670 N N . LEU A 1 85 ? 18.952 3.495 -10.838 1.00 69.19 85 LEU A N 1
ATOM 671 C CA . LEU A 1 85 ? 19.527 4.225 -9.708 1.00 69.19 85 LEU A CA 1
ATOM 672 C C . LEU A 1 85 ? 21.002 3.889 -9.442 1.00 69.19 85 LEU A C 1
ATOM 674 O O . LEU A 1 85 ? 21.645 4.590 -8.671 1.00 69.19 85 LEU A O 1
ATOM 678 N N . MET A 1 86 ? 21.562 2.862 -10.088 1.00 65.25 86 MET A N 1
ATOM 679 C CA . MET A 1 86 ? 22.965 2.469 -9.907 1.00 65.25 86 MET A CA 1
ATOM 680 C C . MET A 1 86 ? 23.953 3.341 -10.698 1.00 65.25 86 MET A C 1
ATOM 682 O O . MET A 1 86 ? 25.149 3.291 -10.431 1.00 65.25 86 MET A O 1
ATOM 686 N N . SER A 1 87 ? 23.482 4.150 -11.659 1.00 56.22 87 SER A N 1
ATOM 687 C CA . SER A 1 87 ? 24.345 5.005 -12.501 1.00 56.22 87 SER A CA 1
ATOM 688 C C . SER A 1 87 ? 24.381 6.483 -12.088 1.00 56.22 87 SER A C 1
ATOM 690 O O . SER A 1 87 ? 25.163 7.259 -12.635 1.00 56.22 87 SER A O 1
ATOM 692 N N . LYS A 1 88 ? 23.537 6.900 -11.135 1.00 53.72 88 LYS A N 1
ATOM 693 C CA . LYS A 1 88 ? 23.406 8.295 -10.688 1.00 53.72 88 LYS A CA 1
ATOM 694 C C . LYS A 1 88 ? 23.214 8.351 -9.179 1.00 53.72 88 LYS A C 1
ATOM 696 O O . LYS A 1 88 ? 22.659 7.434 -8.585 1.00 53.72 88 LYS A O 1
ATOM 701 N N . THR A 1 89 ? 23.604 9.456 -8.548 1.00 55.59 89 THR A N 1
ATOM 702 C CA . THR A 1 89 ? 23.231 9.706 -7.152 1.00 55.59 89 THR A CA 1
ATOM 703 C C . THR A 1 89 ? 21.703 9.810 -7.062 1.00 55.59 89 THR A C 1
ATOM 705 O O . THR A 1 89 ? 21.093 10.745 -7.580 1.00 55.59 89 THR A O 1
ATOM 708 N N . ALA A 1 90 ? 21.068 8.826 -6.416 1.00 53.84 90 ALA A N 1
ATOM 709 C CA . ALA A 1 90 ? 19.609 8.685 -6.319 1.00 53.84 90 ALA A CA 1
ATOM 710 C C . ALA A 1 90 ? 18.881 9.922 -5.747 1.00 53.84 90 ALA A C 1
ATOM 712 O O . ALA A 1 90 ? 17.675 10.066 -5.915 1.00 53.84 90 ALA A O 1
ATOM 713 N N . ALA A 1 91 ? 19.610 10.845 -5.111 1.00 54.72 91 ALA A N 1
ATOM 714 C CA . ALA A 1 91 ? 19.081 12.039 -4.456 1.00 54.72 91 ALA A CA 1
ATOM 715 C C . ALA A 1 91 ? 18.353 13.044 -5.375 1.00 54.72 91 ALA A C 1
ATOM 717 O O . ALA A 1 91 ? 17.609 13.869 -4.856 1.00 54.72 91 ALA A O 1
ATOM 718 N N . HIS A 1 92 ? 18.527 12.980 -6.702 1.00 61.69 92 HIS A N 1
ATOM 719 C CA . HIS A 1 92 ? 17.959 13.970 -7.637 1.00 61.69 92 HIS A CA 1
ATOM 720 C C . HIS A 1 92 ? 16.871 13.427 -8.574 1.00 61.69 92 HIS A C 1
ATOM 722 O O . HIS A 1 92 ? 16.393 14.152 -9.447 1.00 61.69 92 HIS A O 1
ATOM 728 N N . ILE A 1 93 ? 16.486 12.155 -8.454 1.00 74.19 93 ILE A N 1
ATOM 729 C CA . ILE A 1 93 ? 15.513 11.566 -9.377 1.00 74.19 93 ILE A CA 1
ATOM 730 C C . ILE A 1 93 ? 14.115 11.699 -8.780 1.00 74.19 93 ILE A C 1
ATOM 732 O O . ILE A 1 93 ? 13.795 11.074 -7.773 1.00 74.19 93 ILE A O 1
ATOM 736 N N . ALA A 1 94 ? 13.274 12.508 -9.427 1.00 83.94 94 ALA A N 1
ATOM 737 C CA . ALA A 1 94 ? 11.883 12.670 -9.026 1.00 83.94 94 ALA A CA 1
ATOM 738 C C . ALA A 1 94 ? 11.130 11.324 -9.100 1.00 83.94 94 ALA A C 1
ATOM 740 O O . ALA A 1 94 ? 11.236 10.624 -10.119 1.00 83.94 94 ALA A O 1
ATOM 741 N N . PRO A 1 95 ? 10.351 10.964 -8.063 1.00 93.50 95 PRO A N 1
ATOM 742 C CA . PRO A 1 95 ? 9.579 9.732 -8.061 1.00 93.50 95 PRO A CA 1
ATOM 743 C C . PRO A 1 95 ? 8.512 9.742 -9.159 1.00 93.50 95 PRO A C 1
ATOM 745 O O . PRO A 1 95 ? 7.924 10.767 -9.511 1.00 93.50 95 PRO A O 1
ATOM 748 N N . LYS A 1 96 ? 8.258 8.558 -9.706 1.00 95.38 96 LYS A N 1
ATOM 749 C CA . LYS A 1 96 ? 7.163 8.273 -10.642 1.00 95.38 96 LYS A CA 1
ATOM 750 C C . LYS A 1 96 ? 5.963 7.640 -9.943 1.00 95.38 96 LYS A C 1
ATOM 752 O O . LYS A 1 96 ? 4.843 7.708 -10.453 1.00 95.38 96 LYS A O 1
ATOM 757 N N . VAL A 1 97 ? 6.216 7.043 -8.787 1.00 97.69 97 VAL A N 1
ATOM 758 C CA . VAL A 1 97 ? 5.248 6.458 -7.868 1.00 97.69 97 VAL A CA 1
ATOM 759 C C . VAL A 1 97 ? 5.843 6.499 -6.465 1.00 97.69 97 VAL A C 1
ATOM 761 O O . VAL A 1 97 ? 7.057 6.379 -6.304 1.00 97.69 97 VAL A O 1
ATOM 764 N N . ALA A 1 98 ? 5.001 6.678 -5.460 1.00 98.31 98 ALA A N 1
ATOM 765 C CA . ALA A 1 98 ? 5.371 6.571 -4.061 1.00 98.31 98 ALA A CA 1
ATOM 766 C C . ALA A 1 98 ? 4.255 5.862 -3.292 1.00 98.31 98 ALA A C 1
ATOM 768 O O . ALA A 1 98 ? 3.086 5.947 -3.674 1.00 98.31 98 ALA A O 1
ATOM 769 N N . ILE A 1 99 ? 4.619 5.152 -2.230 1.00 98.44 99 ILE A N 1
ATOM 770 C CA . ILE A 1 99 ? 3.676 4.462 -1.352 1.00 98.44 99 ILE A CA 1
ATOM 771 C C . ILE A 1 99 ? 4.215 4.448 0.076 1.00 98.44 99 ILE A C 1
ATOM 773 O O . ILE A 1 99 ? 5.422 4.356 0.300 1.00 98.44 99 ILE A O 1
ATOM 777 N N . GLY A 1 100 ? 3.308 4.566 1.033 1.00 97.69 100 GLY A N 1
ATOM 778 C CA . GLY A 1 100 ? 3.589 4.489 2.452 1.00 97.69 100 GLY A CA 1
ATOM 779 C C . GLY A 1 100 ? 3.323 3.100 3.015 1.00 97.69 100 GLY A C 1
ATOM 780 O O . GLY A 1 100 ? 2.420 2.392 2.558 1.00 97.69 100 GLY A O 1
ATOM 781 N N . LEU A 1 101 ? 4.104 2.741 4.029 1.00 96.19 101 LEU A N 1
ATOM 782 C CA . LEU A 1 101 ? 3.951 1.521 4.806 1.00 96.19 101 LEU A CA 1
ATOM 783 C C . LEU A 1 101 ? 4.102 1.829 6.301 1.00 96.19 101 LEU A C 1
ATOM 785 O O . LEU A 1 101 ? 5.012 2.550 6.721 1.00 96.19 101 LEU A O 1
ATOM 789 N N . LYS A 1 102 ? 3.225 1.242 7.113 1.00 94.56 102 LYS A N 1
ATOM 790 C CA . LYS A 1 102 ? 3.293 1.279 8.574 1.00 94.56 102 LYS A CA 1
ATOM 791 C C . LYS A 1 102 ? 3.073 -0.134 9.131 1.00 94.56 102 LYS A C 1
ATOM 793 O O . LYS A 1 102 ? 1.955 -0.634 9.033 1.00 94.56 102 LYS A O 1
ATOM 798 N N . PRO A 1 103 ? 4.091 -0.795 9.711 1.00 93.19 103 PRO A N 1
ATOM 799 C CA . PRO A 1 103 ? 3.873 -2.025 10.468 1.00 93.19 103 PRO A CA 1
ATOM 800 C C . PRO A 1 103 ? 3.017 -1.732 11.699 1.00 93.19 103 PRO A C 1
ATOM 802 O O . PRO A 1 103 ? 3.161 -0.665 12.299 1.00 93.19 103 PRO A O 1
ATOM 805 N N . LEU A 1 104 ? 2.133 -2.654 12.071 1.00 93.62 104 LEU A N 1
ATOM 806 C CA . LEU A 1 104 ? 1.300 -2.494 13.257 1.00 93.62 104 LEU A CA 1
ATOM 807 C C . LEU A 1 104 ? 1.998 -3.090 14.478 1.00 93.62 104 LEU A C 1
ATOM 809 O O . LEU A 1 104 ? 2.486 -4.216 14.438 1.00 93.62 104 LEU A O 1
ATOM 813 N N . TYR A 1 105 ? 1.992 -2.350 15.585 1.00 90.50 105 TYR A N 1
ATOM 814 C CA . TYR A 1 105 ? 2.418 -2.862 16.885 1.00 90.50 105 TYR A CA 1
ATOM 815 C C . TYR A 1 105 ? 1.290 -2.725 17.900 1.00 90.50 105 TYR A C 1
ATOM 817 O O . TYR A 1 105 ? 0.408 -3.573 17.938 1.00 90.50 105 TYR A O 1
ATOM 825 N N . THR A 1 106 ? 1.287 -1.669 18.708 1.00 85.69 106 THR A N 1
ATOM 826 C CA . THR A 1 106 ? 0.282 -1.457 19.763 1.00 85.69 106 THR A CA 1
ATOM 827 C C . THR A 1 106 ? -0.606 -0.253 19.476 1.00 85.69 106 THR A C 1
ATOM 829 O O . THR A 1 106 ? -1.721 -0.164 19.982 1.00 85.69 106 THR A O 1
ATOM 832 N N . GLU A 1 107 ? -0.135 0.675 18.651 1.00 87.75 107 GLU A N 1
ATOM 833 C CA . GLU A 1 107 ? -0.844 1.891 18.302 1.00 87.75 107 GLU A CA 1
ATOM 834 C C . GLU A 1 107 ? -1.968 1.637 17.300 1.00 87.75 107 GLU A C 1
ATOM 836 O O . GLU A 1 107 ? -1.845 0.796 16.406 1.00 87.75 107 GLU A O 1
ATOM 841 N N . LYS A 1 108 ? -3.045 2.423 17.408 1.00 88.12 108 LYS A N 1
ATOM 842 C CA . LYS A 1 108 ? -4.109 2.435 16.402 1.00 88.12 108 LYS A CA 1
ATOM 843 C C . LYS A 1 108 ? -3.591 2.919 15.044 1.00 88.12 108 LYS A C 1
ATOM 845 O O . LYS A 1 108 ? -2.670 3.743 14.957 1.00 88.12 108 LYS A O 1
ATOM 850 N N . VAL A 1 109 ? -4.196 2.405 13.981 1.00 90.44 109 VAL A N 1
ATOM 851 C CA . VAL A 1 109 ? -3.915 2.812 12.595 1.00 90.44 109 VAL A CA 1
ATOM 852 C C . VAL A 1 109 ? -5.038 3.661 12.020 1.00 90.44 109 VAL A C 1
ATOM 854 O O . VAL A 1 109 ? -6.138 3.689 12.567 1.00 90.44 109 VAL A O 1
ATOM 857 N N . PHE A 1 11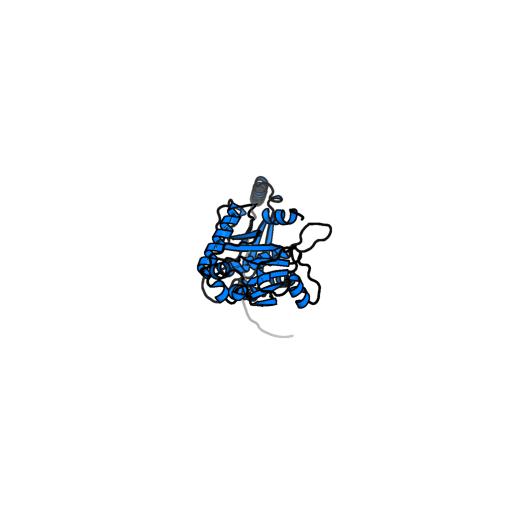0 ? -4.761 4.389 10.937 1.00 90.88 110 PHE A N 1
ATOM 858 C CA . PHE A 1 110 ? -5.716 5.363 10.405 1.00 90.88 110 PHE A CA 1
ATOM 859 C C . PHE A 1 110 ? -7.020 4.686 9.971 1.00 90.88 110 PHE A C 1
ATOM 861 O O . PHE A 1 110 ? -8.099 5.151 10.328 1.00 90.88 110 PHE A O 1
ATOM 868 N N . LEU A 1 111 ? -6.940 3.543 9.279 1.00 94.62 111 LEU A N 1
ATOM 869 C CA . LEU A 1 111 ? -8.135 2.823 8.826 1.00 94.62 111 LEU A CA 1
ATOM 870 C C . LEU A 1 111 ? -9.047 2.310 9.953 1.00 94.62 111 LEU A C 1
ATOM 872 O O . LEU A 1 111 ? -10.211 2.015 9.692 1.00 94.62 111 LEU A O 1
ATOM 876 N N . GLU A 1 112 ? -8.568 2.221 11.198 1.00 96.06 112 GLU A N 1
ATOM 877 C CA . GLU A 1 112 ? -9.389 1.740 12.319 1.00 96.06 112 GLU A CA 1
ATOM 878 C C . GLU A 1 112 ? -10.472 2.732 12.726 1.00 96.06 112 GLU A C 1
ATOM 880 O O . GLU A 1 112 ? -11.425 2.344 13.390 1.00 96.06 112 GLU A O 1
ATOM 885 N N . GLN A 1 113 ? -10.397 3.986 12.278 1.00 94.38 113 GLN A N 1
ATOM 886 C CA . GLN A 1 113 ? -11.505 4.927 12.443 1.00 94.38 113 GLN A CA 1
ATOM 887 C C . GLN A 1 113 ? -12.775 4.489 11.688 1.00 94.38 113 GLN A C 1
ATOM 889 O O . GLN A 1 113 ? -13.864 4.933 12.029 1.00 94.38 113 GLN A O 1
ATOM 894 N N . TYR A 1 114 ? -12.653 3.611 10.682 1.00 96.62 114 TYR A N 1
ATOM 895 C CA . TYR A 1 114 ? -13.789 3.065 9.933 1.00 96.62 114 TYR A CA 1
ATOM 896 C C . TYR A 1 114 ? -14.353 1.772 10.540 1.00 96.62 114 TYR A C 1
ATOM 898 O O . TYR A 1 114 ? -15.310 1.219 9.998 1.00 96.62 114 TYR A O 1
ATOM 906 N N . LEU A 1 115 ? -13.741 1.248 11.607 1.00 96.75 115 LEU A N 1
ATOM 907 C CA . LEU A 1 115 ? -14.030 -0.077 12.152 1.00 96.75 115 LEU A CA 1
ATOM 908 C C . LEU A 1 115 ? -14.535 0.018 13.595 1.00 96.75 115 LEU A C 1
ATOM 910 O O . LEU A 1 115 ? -14.115 0.876 14.366 1.00 96.75 115 LEU A O 1
ATOM 914 N N . ALA A 1 116 ? -15.419 -0.906 13.974 1.00 95.50 116 ALA A N 1
ATOM 915 C CA . ALA A 1 116 ? -15.896 -1.023 15.354 1.00 95.50 116 ALA A CA 1
ATOM 916 C C . ALA A 1 116 ? -14.891 -1.744 16.275 1.00 95.50 116 ALA A C 1
ATOM 918 O O . ALA A 1 116 ? -14.873 -1.500 17.480 1.00 95.50 116 ALA A O 1
ATOM 919 N N . SER A 1 117 ? -14.044 -2.600 15.696 1.00 96.62 117 SER A N 1
ATOM 920 C CA . SER A 1 117 ? -13.047 -3.422 16.391 1.00 96.62 117 SER A CA 1
ATOM 921 C C . SER A 1 117 ? -11.648 -3.197 15.798 1.00 96.62 117 SER A C 1
ATOM 923 O O . SER A 1 117 ? -11.549 -2.776 14.640 1.00 96.62 117 SER A O 1
ATOM 925 N N . PRO A 1 118 ? -10.565 -3.483 16.548 1.00 97.44 118 PRO A N 1
ATOM 926 C CA . PRO A 1 118 ? -9.203 -3.482 16.012 1.00 97.44 118 PRO A CA 1
ATOM 927 C C . PRO A 1 118 ? -9.071 -4.368 14.768 1.00 97.44 118 PRO A C 1
ATOM 929 O O . PRO A 1 118 ? -9.732 -5.405 14.662 1.00 97.44 118 PRO A O 1
ATOM 932 N N . ILE A 1 119 ? -8.223 -3.966 13.819 1.00 97.88 119 ILE A N 1
ATOM 933 C CA . ILE A 1 119 ? -8.139 -4.627 12.508 1.00 97.88 119 ILE A CA 1
ATOM 934 C C . ILE A 1 119 ? -7.752 -6.109 12.605 1.00 97.88 119 ILE A C 1
ATOM 936 O O . ILE A 1 119 ? -8.273 -6.921 11.847 1.00 97.88 119 ILE A O 1
ATOM 940 N N . GLU A 1 120 ? -6.889 -6.483 13.548 1.00 98.00 120 GLU A N 1
ATOM 941 C CA . GLU A 1 120 ? -6.512 -7.873 13.796 1.00 98.00 120 GLU A CA 1
ATOM 942 C C . GLU A 1 120 ? -7.707 -8.717 14.223 1.00 98.00 120 GLU A C 1
ATOM 944 O O . GLU A 1 120 ? -7.875 -9.812 13.704 1.00 98.00 120 GLU A O 1
ATOM 949 N N . THR A 1 121 ? -8.593 -8.190 15.073 1.00 98.00 121 THR A N 1
ATOM 950 C CA . THR A 1 121 ? -9.813 -8.893 15.487 1.00 98.00 121 THR A CA 1
ATOM 951 C C . THR A 1 121 ? -10.725 -9.124 14.288 1.00 98.00 121 THR A C 1
ATOM 953 O O . THR A 1 121 ? -11.197 -10.238 14.077 1.00 98.00 121 THR A O 1
ATOM 956 N N . VAL A 1 122 ? -10.909 -8.096 13.455 1.00 98.12 122 VAL A N 1
ATOM 957 C CA . VAL A 1 122 ? -11.756 -8.180 12.257 1.00 98.12 122 VAL A CA 1
ATOM 958 C C . VAL A 1 122 ? -11.204 -9.190 11.245 1.00 98.12 122 VAL A C 1
ATOM 960 O O . VAL A 1 122 ? -11.967 -9.952 10.652 1.00 98.12 122 VAL A O 1
ATOM 963 N N . ILE A 1 123 ? -9.882 -9.231 11.046 1.00 98.06 123 ILE A N 1
ATOM 964 C CA . ILE A 1 123 ? -9.261 -10.227 10.164 1.00 98.06 123 ILE A CA 1
ATOM 965 C C . ILE A 1 123 ? -9.367 -11.624 10.781 1.00 98.06 123 ILE A C 1
ATOM 967 O O . ILE A 1 123 ? -9.726 -12.547 10.056 1.00 98.06 123 ILE A O 1
ATOM 971 N N . SER A 1 124 ? -9.113 -11.795 12.083 1.00 98.38 124 SER A N 1
ATOM 972 C CA . SER A 1 124 ? -9.229 -13.093 12.762 1.00 98.38 124 SER A CA 1
ATOM 973 C C . SER A 1 124 ? -10.619 -13.706 12.599 1.00 98.38 124 SER A C 1
ATOM 975 O O . SER A 1 124 ? -10.751 -14.882 12.256 1.00 98.38 124 SER A O 1
ATOM 977 N N . GLU A 1 125 ? -11.666 -12.898 12.779 1.00 97.69 125 GLU A N 1
ATOM 978 C CA . GLU A 1 125 ? -13.058 -13.312 12.570 1.00 97.69 125 GLU A CA 1
ATOM 979 C C . GLU A 1 125 ? -13.324 -13.719 11.115 1.00 97.69 125 GLU A C 1
ATOM 981 O O . GLU A 1 125 ? -13.979 -14.730 10.861 1.00 97.69 125 GLU A O 1
ATOM 986 N N . LEU A 1 126 ? -12.780 -12.965 10.156 1.00 95.75 126 LEU A N 1
ATOM 987 C CA . LEU A 1 126 ? -12.929 -13.238 8.728 1.00 95.75 126 LEU A CA 1
ATOM 988 C C . LEU A 1 126 ? -12.293 -14.573 8.307 1.00 95.75 126 LEU A C 1
ATOM 990 O O . LEU A 1 126 ? -12.819 -15.239 7.413 1.00 95.75 126 LEU A O 1
ATOM 994 N N . VAL A 1 127 ? -11.155 -14.943 8.900 1.00 96.19 127 VAL A N 1
ATOM 995 C CA . VAL A 1 127 ? -10.359 -16.112 8.477 1.00 96.19 127 VAL A CA 1
ATOM 996 C C . VAL A 1 127 ? -10.533 -17.336 9.376 1.00 96.19 127 VAL A C 1
ATOM 998 O O . VAL A 1 127 ? -10.111 -18.429 9.003 1.00 96.19 127 VAL A O 1
ATOM 1001 N N . GLY A 1 128 ? -11.173 -17.176 10.536 1.00 97.06 128 GLY A N 1
ATOM 1002 C CA . GLY A 1 128 ? -11.463 -18.262 11.473 1.00 97.06 128 GLY A CA 1
ATOM 1003 C C . GLY A 1 128 ? -10.261 -18.732 12.300 1.00 97.06 128 GLY A C 1
ATOM 1004 O O . GLY A 1 128 ? -10.317 -19.810 12.889 1.00 97.06 128 GLY A O 1
ATOM 1005 N N . TYR A 1 129 ? -9.179 -17.953 12.351 1.00 96.06 129 TYR A N 1
ATOM 1006 C CA . TYR A 1 129 ? -8.009 -18.210 13.194 1.00 96.06 129 TYR A CA 1
ATOM 1007 C C . TYR A 1 129 ? -7.419 -16.899 13.713 1.00 96.06 129 TYR A C 1
ATOM 1009 O O . TYR A 1 129 ? -7.634 -15.843 13.126 1.00 96.06 129 TYR A O 1
ATOM 1017 N N . ASP A 1 130 ? -6.668 -16.968 14.811 1.00 97.06 130 ASP A N 1
ATOM 1018 C CA . ASP A 1 130 ? -6.079 -15.781 15.431 1.00 97.06 130 ASP A CA 1
ATOM 1019 C C . ASP A 1 130 ? -4.951 -15.182 14.571 1.00 97.06 130 ASP A C 1
ATOM 1021 O O . ASP A 1 130 ? -3.952 -15.841 14.268 1.00 97.06 130 ASP A O 1
ATOM 1025 N N . VAL A 1 131 ? -5.116 -13.921 14.175 1.00 96.62 131 VAL A N 1
ATOM 1026 C CA . VAL A 1 131 ? -4.129 -13.109 13.464 1.00 96.62 131 VAL A CA 1
ATOM 1027 C C . VAL A 1 131 ? -3.487 -12.139 14.442 1.00 96.62 131 VAL A C 1
ATOM 1029 O O . VAL A 1 131 ? -4.137 -11.278 15.026 1.00 96.62 131 VAL A O 1
ATOM 1032 N N . GLN A 1 132 ? -2.167 -12.228 14.575 1.00 95.69 132 GLN A N 1
ATOM 1033 C CA . GLN A 1 132 ? -1.417 -11.309 15.423 1.00 95.69 132 GLN A CA 1
ATOM 1034 C C . GLN A 1 132 ? -1.299 -9.933 14.765 1.00 95.69 132 GLN A C 1
ATOM 1036 O O . GLN A 1 132 ? -0.876 -9.816 13.613 1.00 95.69 132 GLN A O 1
ATOM 1041 N N . ARG A 1 133 ? -1.565 -8.871 15.533 1.00 95.56 133 ARG A N 1
ATOM 1042 C CA . ARG A 1 133 ? -1.438 -7.475 15.079 1.00 95.56 133 ARG A CA 1
ATOM 1043 C C . ARG A 1 133 ? -0.062 -7.153 14.485 1.00 95.56 133 ARG A C 1
ATOM 1045 O O . ARG A 1 133 ? 0.026 -6.477 13.467 1.00 95.56 133 ARG A O 1
ATOM 1052 N N . THR A 1 134 ? 0.999 -7.714 15.061 1.00 94.56 134 THR A N 1
ATOM 1053 C CA . THR A 1 134 ? 2.395 -7.567 14.603 1.00 94.56 134 THR A CA 1
ATOM 1054 C C . THR A 1 134 ? 2.691 -8.212 13.249 1.00 94.56 134 THR A C 1
ATOM 1056 O O . THR A 1 134 ? 3.775 -8.023 12.701 1.00 94.56 134 THR A O 1
ATOM 1059 N N . ARG A 1 135 ? 1.746 -8.979 12.698 1.00 94.62 135 ARG A N 1
ATOM 1060 C CA . ARG A 1 135 ? 1.825 -9.610 11.375 1.00 94.62 135 ARG A CA 1
ATOM 1061 C C . ARG A 1 135 ? 1.022 -8.848 10.318 1.00 94.62 135 ARG A C 1
ATOM 1063 O O . ARG A 1 135 ? 0.861 -9.342 9.201 1.00 94.62 135 ARG A O 1
ATOM 1070 N N . ILE A 1 136 ? 0.530 -7.655 10.653 1.00 96.44 136 ILE A N 1
ATOM 1071 C CA . ILE A 1 136 ? -0.251 -6.787 9.774 1.00 96.44 136 ILE A CA 1
ATOM 1072 C C . ILE A 1 136 ? 0.558 -5.521 9.463 1.00 96.44 136 ILE A C 1
ATOM 1074 O O . ILE A 1 136 ? 1.182 -4.929 10.345 1.00 96.44 136 ILE A O 1
ATOM 1078 N N . CYS A 1 137 ? 0.506 -5.072 8.210 1.00 96.19 137 CYS A N 1
ATOM 1079 C CA . CYS A 1 137 ? 1.020 -3.769 7.786 1.00 96.19 137 CYS A CA 1
ATOM 1080 C C . CYS A 1 137 ? -0.094 -2.930 7.152 1.00 96.19 137 CYS A C 1
ATOM 1082 O O . CYS A 1 137 ? -0.800 -3.401 6.259 1.00 96.19 137 CYS A O 1
ATOM 1084 N N . GLU A 1 138 ? -0.206 -1.666 7.559 1.00 97.88 138 GLU A N 1
ATOM 1085 C CA . GLU A 1 138 ? -1.030 -0.676 6.872 1.00 97.88 138 GLU A CA 1
ATOM 1086 C C . GLU A 1 138 ? -0.271 -0.110 5.671 1.00 97.88 138 GLU A C 1
ATOM 1088 O O . GLU A 1 138 ? 0.889 0.296 5.775 1.00 97.88 138 GLU A O 1
ATOM 1093 N N . ILE A 1 139 ? -0.948 -0.080 4.528 1.00 98.00 139 ILE A N 1
ATOM 1094 C CA . ILE A 1 139 ? -0.469 0.471 3.270 1.00 98.00 139 ILE A CA 1
ATOM 1095 C C . ILE A 1 139 ? -1.342 1.668 2.904 1.00 98.00 139 ILE A C 1
ATOM 1097 O O . ILE A 1 139 ? -2.574 1.608 2.932 1.00 98.00 139 ILE A O 1
ATOM 1101 N N . GLY A 1 140 ? -0.705 2.770 2.534 1.00 96.75 140 GLY A N 1
ATOM 1102 C CA . GLY A 1 140 ? -1.393 4.024 2.259 1.00 96.75 140 GLY A CA 1
ATOM 1103 C C . GLY A 1 140 ? -0.511 4.987 1.493 1.00 96.75 140 GLY A C 1
ATOM 1104 O O . GLY A 1 140 ? 0.538 4.614 0.981 1.00 96.75 140 GLY A O 1
ATOM 1105 N N . ASN A 1 141 ? -0.961 6.234 1.361 1.00 97.31 141 ASN A N 1
ATOM 1106 C CA . ASN A 1 141 ? -0.244 7.277 0.622 1.00 97.31 141 ASN A CA 1
ATOM 1107 C C . ASN A 1 141 ? 0.202 6.867 -0.800 1.00 97.31 141 ASN A C 1
ATOM 1109 O O . ASN A 1 141 ? 1.209 7.372 -1.293 1.00 97.31 141 ASN A O 1
ATOM 1113 N N . LEU A 1 142 ? -0.524 5.958 -1.466 1.00 98.00 142 LEU A N 1
ATOM 1114 C CA . LEU A 1 142 ? -0.208 5.562 -2.836 1.00 98.00 142 LEU A CA 1
ATOM 1115 C C . LEU A 1 142 ? -0.471 6.739 -3.778 1.00 98.00 142 LEU A C 1
ATOM 1117 O O . LEU A 1 142 ? -1.610 7.151 -3.982 1.00 98.00 142 LEU A O 1
ATOM 1121 N N . ALA A 1 143 ? 0.594 7.235 -4.391 1.00 97.88 143 ALA A N 1
ATOM 1122 C CA . ALA A 1 143 ? 0.569 8.264 -5.415 1.00 97.88 143 ALA A CA 1
ATOM 1123 C C . ALA A 1 143 ? 1.325 7.756 -6.642 1.00 97.88 143 ALA A C 1
ATOM 1125 O O . ALA A 1 143 ? 2.407 7.193 -6.511 1.00 97.88 143 ALA A O 1
ATOM 1126 N N . SER A 1 144 ? 0.787 7.943 -7.846 1.00 96.62 144 SER A N 1
ATOM 1127 C CA . SER A 1 144 ? 1.445 7.480 -9.071 1.00 96.62 144 SER A CA 1
ATOM 1128 C C . SER A 1 144 ? 1.116 8.360 -10.271 1.00 96.62 144 SER A C 1
ATOM 1130 O O . SER A 1 144 ? -0.004 8.844 -10.403 1.00 96.62 144 SER A O 1
ATOM 1132 N N . GLN A 1 145 ? 2.081 8.512 -11.183 1.00 92.94 145 GLN A N 1
ATOM 1133 C CA . GLN A 1 145 ? 1.885 9.181 -12.476 1.00 92.94 145 GLN A CA 1
ATOM 1134 C C . GLN A 1 145 ? 1.168 8.297 -13.514 1.00 92.94 145 GLN A C 1
ATOM 1136 O O . GLN A 1 145 ? 0.746 8.792 -14.560 1.00 92.94 145 GLN A O 1
ATOM 1141 N N . SER A 1 146 ? 1.076 6.983 -13.278 1.00 91.31 146 SER A N 1
ATOM 1142 C CA . SER A 1 146 ? 0.408 6.041 -14.184 1.00 91.31 146 SER A CA 1
ATOM 1143 C C . SER A 1 146 ? -0.091 4.787 -13.463 1.00 91.31 146 SER A C 1
ATOM 1145 O O . SER A 1 146 ? 0.465 4.375 -12.440 1.00 91.31 146 SER A O 1
ATOM 1147 N N . ALA A 1 147 ? -1.106 4.129 -14.030 1.00 90.06 147 ALA A N 1
ATOM 1148 C CA . ALA A 1 147 ? -1.575 2.838 -13.529 1.00 90.06 147 ALA A CA 1
ATOM 1149 C C . ALA A 1 147 ? -0.473 1.764 -13.599 1.00 90.06 147 ALA A C 1
ATOM 1151 O O . ALA A 1 147 ? -0.328 0.982 -12.667 1.00 90.06 147 ALA A O 1
ATOM 1152 N N . GLY A 1 148 ? 0.371 1.785 -14.640 1.00 90.94 148 GLY A N 1
ATOM 1153 C CA . GLY A 1 148 ? 1.507 0.864 -14.780 1.00 90.94 148 GLY A CA 1
ATOM 1154 C C . GLY A 1 148 ? 2.527 0.966 -13.639 1.00 90.94 148 GLY A C 1
ATOM 1155 O O . GLY A 1 148 ? 2.895 -0.048 -13.054 1.00 90.94 148 GLY A O 1
ATOM 1156 N N . ASN A 1 149 ? 2.924 2.182 -13.248 1.00 93.75 149 ASN A N 1
ATOM 1157 C CA . ASN A 1 149 ? 3.835 2.364 -12.111 1.00 93.75 149 ASN A CA 1
ATOM 1158 C C . ASN A 1 149 ? 3.185 1.958 -10.778 1.00 93.75 149 ASN A C 1
ATOM 1160 O O . ASN A 1 149 ? 3.859 1.398 -9.917 1.00 93.75 149 ASN A O 1
ATOM 1164 N N . ALA A 1 150 ? 1.877 2.188 -10.618 1.00 95.62 150 ALA A N 1
ATOM 1165 C CA . ALA A 1 150 ? 1.146 1.728 -9.440 1.00 95.62 150 ALA A CA 1
ATOM 1166 C C . ALA A 1 150 ? 1.064 0.192 -9.383 1.00 95.62 150 ALA A C 1
ATOM 1168 O O . ALA A 1 150 ? 1.267 -0.378 -8.314 1.00 95.62 150 ALA A O 1
ATOM 1169 N N . ARG A 1 151 ? 0.847 -0.482 -10.525 1.00 94.62 151 ARG A N 1
ATOM 1170 C CA . ARG A 1 151 ? 0.873 -1.951 -10.625 1.00 94.62 151 ARG A CA 1
ATOM 1171 C C . ARG A 1 151 ? 2.223 -2.518 -10.189 1.00 94.62 151 ARG A C 1
ATOM 1173 O O . ARG A 1 151 ? 2.258 -3.396 -9.333 1.00 94.62 151 ARG A O 1
ATOM 1180 N N . LEU A 1 152 ? 3.319 -1.971 -10.720 1.00 95.19 152 LEU A N 1
ATOM 1181 C CA . LEU A 1 152 ? 4.677 -2.372 -10.337 1.00 95.19 152 LEU A CA 1
ATOM 1182 C C . LEU A 1 152 ? 4.948 -2.126 -8.848 1.00 95.19 152 LEU A C 1
ATOM 1184 O O . LEU A 1 152 ? 5.504 -2.994 -8.186 1.00 95.19 152 LEU A O 1
ATOM 1188 N N . MET A 1 153 ? 4.521 -0.987 -8.297 1.00 97.75 153 MET A N 1
ATOM 1189 C CA . MET A 1 153 ? 4.705 -0.689 -6.872 1.00 97.75 153 MET A CA 1
ATOM 1190 C C . MET A 1 153 ? 3.907 -1.637 -5.960 1.00 97.75 153 MET A C 1
ATOM 1192 O O . MET A 1 153 ? 4.430 -2.095 -4.947 1.00 97.75 153 MET A O 1
ATOM 1196 N N . ILE A 1 154 ? 2.661 -1.972 -6.315 1.00 97.12 154 ILE A N 1
ATOM 1197 C CA . ILE A 1 154 ? 1.854 -2.941 -5.555 1.00 97.12 154 ILE A CA 1
ATOM 1198 C C . ILE A 1 154 ? 2.472 -4.335 -5.628 1.00 97.12 154 ILE A C 1
ATOM 1200 O O . ILE A 1 154 ? 2.610 -4.986 -4.594 1.00 97.12 154 ILE A O 1
ATOM 1204 N N . ALA A 1 155 ? 2.891 -4.775 -6.818 1.00 96.31 155 ALA A N 1
ATOM 1205 C CA . ALA A 1 155 ? 3.606 -6.035 -6.957 1.00 96.31 155 ALA A CA 1
ATOM 1206 C C . ALA A 1 155 ? 4.861 -6.019 -6.071 1.00 96.31 155 ALA A C 1
ATOM 1208 O O . ALA A 1 155 ? 5.021 -6.910 -5.245 1.00 96.31 155 ALA A O 1
ATOM 1209 N N . PHE A 1 156 ? 5.677 -4.962 -6.125 1.00 97.38 156 PHE A N 1
ATOM 1210 C CA . PHE A 1 156 ? 6.858 -4.809 -5.273 1.00 97.38 156 PHE A CA 1
ATOM 1211 C C . PHE A 1 156 ? 6.537 -4.994 -3.789 1.00 97.38 156 PHE A C 1
ATOM 1213 O O . PHE A 1 156 ? 7.241 -5.750 -3.124 1.00 97.38 156 PHE A O 1
ATOM 1220 N N . LEU A 1 157 ? 5.479 -4.359 -3.277 1.00 97.56 157 LEU A N 1
ATOM 1221 C CA . LEU A 1 157 ? 5.101 -4.496 -1.871 1.00 97.56 157 LEU A CA 1
ATOM 1222 C C . LEU A 1 157 ? 4.764 -5.940 -1.500 1.00 97.56 157 LEU A C 1
ATOM 1224 O O . LEU A 1 157 ? 5.161 -6.390 -0.429 1.00 97.56 157 LEU A O 1
ATOM 1228 N N . VAL A 1 158 ? 4.094 -6.679 -2.386 1.00 97.12 158 VAL A N 1
ATOM 1229 C CA . VAL A 1 158 ? 3.830 -8.110 -2.183 1.00 97.12 158 VAL A CA 1
ATOM 1230 C C . VAL A 1 158 ? 5.143 -8.883 -2.044 1.00 97.12 158 VAL A C 1
ATOM 1232 O O . VAL A 1 158 ? 5.309 -9.630 -1.079 1.00 97.12 158 VAL A O 1
ATOM 1235 N N . PHE A 1 159 ? 6.102 -8.679 -2.957 1.00 96.12 159 PHE A N 1
ATOM 1236 C CA . PHE A 1 159 ? 7.415 -9.327 -2.868 1.00 96.12 159 PHE A CA 1
ATOM 1237 C C . PHE A 1 159 ? 8.141 -8.923 -1.579 1.00 96.12 159 PHE A C 1
ATOM 1239 O O . PHE A 1 159 ? 8.501 -9.801 -0.799 1.00 96.12 159 PHE A O 1
ATOM 1246 N N . TYR A 1 160 ? 8.263 -7.623 -1.309 1.00 95.44 160 TYR A N 1
ATOM 1247 C CA . TYR A 1 160 ? 8.934 -7.077 -0.130 1.00 95.44 160 TYR A CA 1
ATOM 1248 C C . TYR A 1 160 ? 8.384 -7.655 1.180 1.00 95.44 160 TYR A C 1
ATOM 1250 O O . TYR A 1 160 ? 9.167 -8.116 2.017 1.00 95.44 160 TYR A O 1
ATOM 1258 N N . LEU A 1 161 ? 7.053 -7.668 1.339 1.00 95.00 161 LEU A N 1
ATOM 1259 C CA . LEU A 1 161 ? 6.376 -8.189 2.527 1.00 95.00 161 LEU A CA 1
ATOM 1260 C C . LEU A 1 161 ? 6.525 -9.711 2.660 1.00 95.00 161 LEU A C 1
ATOM 1262 O O . LEU A 1 161 ? 6.676 -10.217 3.772 1.00 95.00 161 LEU A O 1
ATOM 1266 N N . SER A 1 162 ? 6.531 -10.432 1.534 1.00 94.06 162 SER A N 1
ATOM 1267 C CA . SER A 1 162 ? 6.736 -11.885 1.506 1.00 94.06 162 SER A CA 1
ATOM 1268 C C . SER A 1 162 ? 8.185 -12.304 1.778 1.00 94.06 162 SER A C 1
ATOM 1270 O O . SER A 1 162 ? 8.413 -13.426 2.224 1.00 94.06 162 SER A O 1
ATOM 1272 N N . THR A 1 163 ? 9.173 -11.434 1.530 1.00 87.75 163 THR A N 1
ATOM 1273 C CA . THR A 1 163 ? 10.583 -11.772 1.757 1.00 87.75 163 THR A CA 1
ATOM 1274 C C . THR A 1 163 ? 10.849 -11.917 3.261 1.00 87.75 163 THR A C 1
ATOM 1276 O O . THR A 1 163 ? 10.556 -10.977 4.011 1.00 87.75 163 THR A O 1
ATOM 1279 N N . PRO A 1 164 ? 11.437 -13.035 3.720 1.00 79.31 164 PRO A N 1
ATOM 1280 C CA . PRO A 1 164 ? 11.692 -13.255 5.137 1.00 79.31 164 PRO A CA 1
ATOM 1281 C C . PRO A 1 164 ? 12.619 -12.216 5.775 1.00 79.31 164 PRO A C 1
ATOM 1283 O O . PRO A 1 164 ? 13.497 -11.665 5.110 1.00 79.31 164 PRO A O 1
ATOM 1286 N N . THR A 1 165 ? 12.450 -11.969 7.073 1.00 66.62 165 THR A N 1
ATOM 1287 C CA . THR A 1 165 ? 13.421 -11.220 7.884 1.00 66.62 165 THR A CA 1
ATOM 1288 C C . THR A 1 165 ? 14.408 -12.178 8.549 1.00 66.62 165 THR A C 1
ATOM 1290 O O . THR A 1 165 ? 14.045 -13.273 8.976 1.00 66.62 165 THR A O 1
ATOM 1293 N N . GLN A 1 166 ? 15.677 -11.770 8.637 1.00 54.91 166 GLN A N 1
ATOM 1294 C CA . GLN A 1 166 ? 16.747 -12.520 9.310 1.00 54.91 166 GLN A CA 1
ATOM 1295 C C . GLN A 1 166 ? 16.833 -12.146 10.800 1.00 54.91 166 GLN A C 1
ATOM 1297 O O . GLN A 1 166 ? 17.921 -11.937 11.323 1.00 54.91 166 GLN A O 1
ATOM 1302 N N . ASN A 1 167 ? 15.701 -12.013 11.493 1.00 50.06 167 ASN A N 1
ATOM 1303 C CA . ASN A 1 167 ? 15.706 -11.616 12.903 1.00 50.06 167 ASN A CA 1
ATOM 1304 C C . ASN A 1 167 ? 15.275 -12.802 13.776 1.00 50.06 167 ASN A C 1
ATOM 1306 O O . ASN A 1 167 ? 14.102 -12.948 14.113 1.00 50.06 167 ASN A O 1
ATOM 1310 N N . GLY A 1 168 ? 16.242 -13.659 14.123 1.00 51.19 168 GLY A N 1
ATOM 1311 C CA . GLY A 1 168 ? 16.077 -14.795 15.040 1.00 51.19 168 GLY A CA 1
ATOM 1312 C C . GLY A 1 168 ? 16.325 -16.170 14.408 1.00 51.19 168 GLY A C 1
ATOM 1313 O O . GLY A 1 168 ? 16.749 -16.288 13.263 1.00 51.19 168 GLY A O 1
ATOM 1314 N N . THR A 1 169 ? 16.063 -17.235 15.171 1.00 46.34 169 THR A N 1
ATOM 1315 C CA . THR A 1 169 ? 16.223 -18.636 14.732 1.00 46.34 169 THR A CA 1
ATOM 1316 C C . THR A 1 169 ? 15.085 -19.138 13.834 1.00 46.34 169 THR A C 1
ATOM 1318 O O . THR A 1 169 ? 15.168 -20.252 13.322 1.00 46.34 169 THR A O 1
ATOM 1321 N N . MET A 1 170 ? 14.036 -18.333 13.612 1.00 53.31 170 MET A N 1
ATOM 1322 C CA . MET A 1 170 ? 12.924 -18.656 12.715 1.00 53.31 170 MET A CA 1
ATOM 1323 C C . MET A 1 170 ? 12.787 -17.625 11.599 1.00 53.31 170 MET A C 1
ATOM 1325 O O . MET A 1 170 ? 12.696 -16.423 11.836 1.00 53.31 170 MET A O 1
ATOM 1329 N N . GLN A 1 171 ? 12.730 -18.124 10.369 1.00 60.56 171 GLN A N 1
ATOM 1330 C CA . GLN A 1 171 ? 12.599 -17.324 9.162 1.00 60.56 171 GLN A CA 1
ATOM 1331 C C . GLN A 1 171 ? 11.111 -17.062 8.898 1.00 60.56 171 GLN A C 1
ATOM 1333 O O . GLN A 1 171 ? 10.390 -17.950 8.448 1.00 60.56 171 GLN A O 1
ATOM 1338 N N . THR A 1 172 ? 10.639 -15.856 9.221 1.00 70.25 172 THR A N 1
ATOM 1339 C CA . THR A 1 172 ? 9.239 -15.443 9.012 1.00 70.25 172 THR A CA 1
ATOM 1340 C C . THR A 1 172 ? 9.163 -14.314 7.987 1.00 70.25 172 THR A C 1
ATOM 1342 O O . THR A 1 172 ? 10.100 -13.526 7.862 1.00 70.25 172 THR A O 1
ATOM 1345 N N . THR A 1 173 ? 8.069 -14.239 7.219 1.00 82.88 173 THR A N 1
ATOM 1346 C CA . THR A 1 173 ? 7.796 -13.108 6.305 1.00 82.88 173 THR A CA 1
ATOM 1347 C C . THR A 1 173 ? 7.696 -11.794 7.094 1.00 82.88 173 THR A C 1
ATOM 1349 O O . THR A 1 173 ? 7.469 -11.820 8.306 1.00 82.88 173 THR A O 1
ATOM 1352 N N . LYS A 1 174 ? 7.828 -10.632 6.439 1.00 90.19 174 LYS A N 1
ATOM 1353 C CA . LYS A 1 174 ? 7.689 -9.325 7.119 1.00 90.19 174 LYS A CA 1
ATOM 1354 C C . LYS A 1 174 ? 6.265 -9.069 7.613 1.00 90.19 174 LYS A C 1
ATOM 1356 O O . LYS A 1 174 ? 6.098 -8.421 8.639 1.00 90.19 174 LYS A O 1
ATOM 1361 N N . ALA A 1 175 ? 5.263 -9.562 6.888 1.00 93.94 175 ALA A N 1
ATOM 1362 C CA . ALA A 1 175 ? 3.858 -9.513 7.277 1.00 93.94 175 ALA A CA 1
ATOM 1363 C C . ALA A 1 175 ? 3.081 -10.662 6.623 1.00 93.94 175 ALA A C 1
ATOM 1365 O O . ALA A 1 175 ? 3.450 -11.133 5.544 1.00 93.94 175 ALA A O 1
ATOM 1366 N N . ASP A 1 176 ? 1.984 -11.062 7.257 1.00 96.12 176 ASP A N 1
ATOM 1367 C CA . ASP A 1 176 ? 1.021 -12.019 6.705 1.00 96.12 176 ASP A CA 1
ATOM 1368 C C . ASP A 1 176 ? -0.127 -11.295 5.993 1.00 96.12 176 ASP A C 1
ATOM 1370 O O . ASP A 1 176 ? -0.652 -11.785 4.992 1.00 96.12 176 ASP A O 1
ATOM 1374 N N . TRP A 1 177 ? -0.472 -10.093 6.470 1.00 98.06 177 TRP A N 1
ATOM 1375 C CA . TRP A 1 177 ? -1.568 -9.287 5.942 1.00 98.06 177 TRP A CA 1
ATOM 1376 C C . TRP A 1 177 ? -1.129 -7.864 5.615 1.00 98.06 177 TRP A C 1
ATOM 1378 O O . TRP A 1 177 ? -0.475 -7.186 6.409 1.00 98.06 177 TRP A O 1
ATOM 1388 N N . ALA A 1 178 ? -1.556 -7.389 4.449 1.00 98.06 178 ALA A N 1
ATOM 1389 C CA . ALA A 1 178 ? -1.526 -5.982 4.088 1.00 98.06 178 ALA A CA 1
ATOM 1390 C C . ALA A 1 178 ? -2.951 -5.427 4.132 1.00 98.06 178 ALA A C 1
ATOM 1392 O O . ALA A 1 178 ? -3.865 -6.000 3.536 1.00 98.06 178 ALA A O 1
ATOM 1393 N N . VAL A 1 179 ? -3.139 -4.305 4.818 1.00 98.50 179 VAL A N 1
ATOM 1394 C CA . VAL A 1 179 ? -4.431 -3.618 4.915 1.00 98.50 179 VAL A CA 1
ATOM 1395 C C . VAL A 1 179 ? -4.324 -2.215 4.350 1.00 98.50 179 VAL A C 1
ATOM 1397 O O . VAL A 1 179 ? -3.304 -1.552 4.515 1.00 98.50 179 VAL A O 1
ATOM 1400 N N . CYS A 1 180 ? -5.351 -1.748 3.650 1.00 98.19 180 CYS A N 1
ATOM 1401 C CA . CYS A 1 180 ? -5.337 -0.410 3.070 1.00 98.19 180 CYS A CA 1
ATOM 1402 C C . CYS A 1 180 ? -6.736 0.186 2.959 1.00 98.19 180 CYS A C 1
ATOM 1404 O O . CYS A 1 180 ? -7.740 -0.522 2.987 1.00 98.19 180 CYS A O 1
ATOM 1406 N N . THR A 1 181 ? -6.789 1.507 2.793 1.00 97.44 181 THR A N 1
ATOM 1407 C CA . THR A 1 181 ? -7.993 2.203 2.330 1.00 97.44 181 THR A CA 1
ATOM 1408 C C . THR A 1 181 ? -7.810 2.547 0.854 1.00 97.44 181 THR A C 1
ATOM 1410 O O . THR A 1 181 ? -7.029 3.434 0.500 1.00 97.44 181 THR A O 1
ATOM 1413 N N . GLY A 1 182 ? -8.478 1.799 -0.023 1.00 95.44 182 GLY A N 1
ATOM 1414 C CA . GLY A 1 182 ? -8.298 1.878 -1.472 1.00 95.44 182 GLY A CA 1
ATOM 1415 C C . GLY A 1 182 ? -9.522 2.448 -2.183 1.00 95.44 182 GLY A C 1
ATOM 1416 O O . GLY A 1 182 ? -10.612 1.889 -2.078 1.00 95.44 182 GLY A O 1
ATOM 1417 N N . THR A 1 183 ? -9.343 3.520 -2.961 1.00 96.88 183 THR A N 1
ATOM 1418 C CA . THR A 1 183 ? -10.369 4.032 -3.893 1.00 96.88 183 THR A CA 1
ATOM 1419 C C . THR A 1 183 ? -10.683 3.011 -4.988 1.00 96.88 183 THR A C 1
ATOM 1421 O O . THR A 1 183 ? -9.933 2.052 -5.190 1.00 96.88 183 THR A O 1
ATOM 1424 N N . THR A 1 184 ? -11.746 3.240 -5.763 1.00 95.81 184 THR A N 1
ATOM 1425 C CA . THR A 1 184 ? -12.089 2.402 -6.926 1.00 95.81 184 THR A CA 1
ATOM 1426 C C . THR A 1 184 ? -10.904 2.199 -7.884 1.00 95.81 184 THR A C 1
ATOM 1428 O O . THR A 1 184 ? -10.714 1.104 -8.405 1.00 95.81 184 THR A O 1
ATOM 1431 N N . ALA A 1 185 ? -10.035 3.202 -8.058 1.00 94.56 185 ALA A N 1
ATOM 1432 C CA . ALA A 1 185 ? -8.825 3.066 -8.872 1.00 94.56 185 ALA A CA 1
ATOM 1433 C C . ALA A 1 185 ? -7.837 2.029 -8.303 1.00 94.56 185 ALA A C 1
ATOM 1435 O O . ALA A 1 185 ? -7.323 1.199 -9.048 1.00 94.56 185 ALA A O 1
ATOM 1436 N N . VAL A 1 186 ? -7.601 2.034 -6.986 1.00 96.31 186 VAL A N 1
ATOM 1437 C CA . VAL A 1 186 ? -6.736 1.043 -6.317 1.00 96.31 186 VAL A CA 1
ATOM 1438 C C . VAL A 1 186 ? -7.344 -0.357 -6.409 1.00 96.31 186 VAL A C 1
ATOM 1440 O O . VAL A 1 186 ? -6.636 -1.312 -6.719 1.00 96.31 186 VAL A O 1
ATOM 1443 N N . GLN A 1 187 ? -8.659 -0.470 -6.217 1.00 97.06 187 GLN A N 1
ATOM 1444 C CA . GLN A 1 187 ? -9.391 -1.733 -6.363 1.00 97.06 187 GLN A CA 1
ATOM 1445 C C . GLN A 1 187 ? -9.242 -2.304 -7.782 1.00 97.06 187 GLN A C 1
ATOM 1447 O O . GLN A 1 187 ? -8.951 -3.487 -7.946 1.00 97.06 187 GLN A O 1
ATOM 1452 N N . HIS A 1 188 ? -9.361 -1.465 -8.819 1.00 95.44 188 HIS A N 1
ATOM 1453 C CA . HIS A 1 188 ? -9.124 -1.887 -10.202 1.00 95.44 188 HIS A CA 1
ATOM 1454 C C . HIS A 1 188 ? -7.693 -2.363 -10.439 1.00 95.44 188 HIS A C 1
ATOM 1456 O O . HIS A 1 188 ? -7.503 -3.353 -11.139 1.00 95.44 188 HIS A O 1
ATOM 1462 N N . ILE A 1 189 ? -6.696 -1.696 -9.854 1.00 94.44 189 ILE A N 1
ATOM 1463 C CA . ILE A 1 189 ? -5.295 -2.110 -9.975 1.00 94.44 189 ILE A CA 1
ATOM 1464 C C . ILE A 1 189 ? -5.088 -3.497 -9.349 1.00 94.44 189 ILE A C 1
ATOM 1466 O O . ILE A 1 189 ? -4.502 -4.361 -9.998 1.00 94.44 189 ILE A O 1
ATOM 1470 N N . LEU A 1 190 ? -5.599 -3.734 -8.135 1.00 95.75 190 LEU A N 1
ATOM 1471 C CA . LEU A 1 190 ? -5.517 -5.040 -7.466 1.00 95.75 190 LEU A CA 1
ATOM 1472 C C . LEU A 1 190 ? -6.186 -6.143 -8.299 1.00 95.75 190 LEU A C 1
ATOM 1474 O O . LEU A 1 190 ? -5.554 -7.158 -8.594 1.00 95.75 190 LEU A O 1
ATOM 1478 N N . ASN A 1 191 ? -7.415 -5.893 -8.761 1.00 94.06 191 ASN A N 1
ATOM 1479 C CA . ASN A 1 191 ? -8.170 -6.824 -9.601 1.00 94.06 191 ASN A CA 1
ATOM 1480 C C . ASN A 1 191 ? -7.461 -7.121 -10.928 1.00 94.06 191 ASN A C 1
ATOM 1482 O O . ASN A 1 191 ? -7.454 -8.262 -11.375 1.00 94.06 191 ASN A O 1
ATOM 1486 N N . HIS A 1 192 ? -6.840 -6.115 -11.547 1.00 89.50 192 HIS A N 1
ATOM 1487 C CA . HIS A 1 192 ? -6.106 -6.281 -12.800 1.00 89.50 192 HIS A CA 1
ATOM 1488 C C . HIS A 1 192 ? -4.858 -7.161 -12.635 1.00 89.50 192 HIS A C 1
ATOM 1490 O O . HIS A 1 192 ? -4.535 -7.935 -13.529 1.00 89.50 192 HIS A O 1
ATOM 1496 N N . ILE A 1 193 ? -4.164 -7.072 -11.493 1.00 90.69 193 ILE A N 1
ATOM 1497 C CA . ILE A 1 193 ? -3.043 -7.974 -11.169 1.00 90.69 193 ILE A CA 1
ATOM 1498 C C . ILE A 1 193 ? -3.557 -9.381 -10.801 1.00 90.69 193 ILE A C 1
ATOM 1500 O O . ILE A 1 193 ? -2.808 -10.349 -10.871 1.00 90.69 193 ILE A O 1
ATOM 1504 N N . GLY A 1 194 ? -4.837 -9.511 -10.439 1.00 93.62 194 GLY A N 1
ATOM 1505 C CA . GLY A 1 194 ? -5.441 -10.751 -9.948 1.00 93.62 194 GLY A CA 1
ATOM 1506 C C . GLY A 1 194 ? -5.283 -10.949 -8.438 1.00 93.62 194 GLY A C 1
ATOM 1507 O O . GLY A 1 194 ? -5.554 -12.036 -7.931 1.00 93.62 194 GLY A O 1
ATOM 1508 N N . ILE A 1 195 ? -4.836 -9.922 -7.706 1.00 95.88 195 ILE A N 1
ATOM 1509 C CA . ILE A 1 195 ? -4.705 -9.982 -6.249 1.00 95.88 195 ILE A CA 1
ATOM 1510 C C . ILE A 1 195 ? -6.105 -9.956 -5.641 1.00 95.88 195 ILE A C 1
ATOM 1512 O O . ILE A 1 195 ? -6.848 -8.985 -5.795 1.00 95.88 195 ILE A O 1
ATOM 1516 N N . ARG A 1 196 ? -6.448 -11.011 -4.901 1.00 95.44 196 ARG A N 1
ATOM 1517 C CA . ARG A 1 196 ? -7.689 -11.066 -4.132 1.00 95.44 196 ARG A CA 1
ATOM 1518 C C . ARG A 1 196 ? -7.576 -10.173 -2.897 1.00 95.44 196 ARG A C 1
ATOM 1520 O O . ARG A 1 196 ? -6.678 -10.344 -2.078 1.00 95.44 196 ARG A O 1
ATOM 1527 N N . SER A 1 197 ? -8.531 -9.262 -2.740 1.00 96.38 197 SER A N 1
ATOM 1528 C CA . SER A 1 197 ? -8.707 -8.462 -1.528 1.00 96.38 197 SER A CA 1
ATOM 1529 C C . SER A 1 197 ? -10.045 -8.773 -0.866 1.00 96.38 197 SER A C 1
ATOM 1531 O O . SER A 1 197 ? -11.074 -8.833 -1.541 1.00 96.38 197 SER A O 1
ATOM 1533 N N . HIS A 1 198 ? -10.046 -8.904 0.453 1.00 97.69 198 HIS A N 1
ATOM 1534 C CA . HIS A 1 198 ? -11.254 -8.973 1.262 1.00 97.69 198 HIS A CA 1
ATOM 1535 C C . HIS A 1 198 ? -11.739 -7.557 1.566 1.00 97.69 198 HIS A C 1
ATOM 1537 O O . HIS A 1 198 ? -10.981 -6.742 2.089 1.00 97.69 198 HIS A O 1
ATOM 1543 N N . VAL A 1 199 ? -12.994 -7.257 1.232 1.00 97.88 199 VAL A N 1
ATOM 1544 C CA . VAL A 1 199 ? -13.624 -5.984 1.599 1.00 97.88 199 VAL A CA 1
ATOM 1545 C C . VAL A 1 199 ? -14.074 -6.075 3.051 1.00 97.88 199 VAL A C 1
ATOM 1547 O O . VAL A 1 199 ? -14.919 -6.903 3.377 1.00 97.88 199 VAL A O 1
ATOM 1550 N N . ILE A 1 200 ? -13.510 -5.221 3.899 1.00 98.12 200 ILE A N 1
ATOM 1551 C CA . ILE A 1 200 ? -13.793 -5.183 5.336 1.00 98.12 200 ILE A CA 1
ATOM 1552 C C . ILE A 1 200 ? -14.918 -4.195 5.640 1.00 98.12 200 ILE A C 1
ATOM 1554 O O . ILE A 1 200 ? -15.880 -4.523 6.326 1.00 98.12 200 ILE A O 1
ATOM 1558 N N . ALA A 1 201 ? -14.806 -2.975 5.116 1.00 97.94 201 ALA A N 1
ATOM 1559 C CA . ALA A 1 201 ? -15.756 -1.902 5.379 1.00 97.94 201 ALA A CA 1
ATOM 1560 C C . ALA A 1 201 ? -15.737 -0.857 4.259 1.00 97.94 201 ALA A C 1
ATOM 1562 O O . ALA A 1 201 ? -14.784 -0.761 3.480 1.00 97.94 201 ALA A O 1
ATOM 1563 N N . LYS A 1 202 ? -16.782 -0.029 4.205 1.00 97.75 202 LYS A N 1
ATOM 1564 C CA . LYS A 1 202 ? -16.746 1.225 3.444 1.00 97.75 202 LYS A CA 1
ATOM 1565 C C . LYS A 1 202 ? -15.962 2.261 4.245 1.00 97.75 202 LYS A C 1
ATOM 1567 O O . LYS A 1 202 ? -16.200 2.403 5.438 1.00 97.75 202 LYS A O 1
ATOM 1572 N N . ALA A 1 203 ? -15.081 3.006 3.588 1.00 97.06 203 ALA A N 1
ATOM 1573 C CA . ALA A 1 203 ? -14.455 4.175 4.188 1.00 97.06 203 ALA A CA 1
ATOM 1574 C C . ALA A 1 203 ? -15.270 5.413 3.795 1.00 97.06 203 ALA A C 1
ATOM 1576 O O . ALA A 1 203 ? -15.246 5.842 2.641 1.00 97.06 203 ALA A O 1
ATOM 1577 N N . THR A 1 204 ? -16.033 5.966 4.733 1.00 96.19 204 THR A N 1
ATOM 1578 C CA . THR A 1 204 ? -16.829 7.182 4.517 1.00 96.19 204 THR A CA 1
ATOM 1579 C C . THR A 1 204 ? -16.277 8.330 5.351 1.00 96.19 204 THR A C 1
ATOM 1581 O O . THR A 1 204 ? -15.691 8.120 6.412 1.00 96.19 204 THR A O 1
ATOM 1584 N N . SER A 1 205 ? -16.471 9.561 4.876 1.00 94.50 205 SER A N 1
ATOM 1585 C CA . SER A 1 205 ? -16.048 10.764 5.601 1.00 94.50 205 SER A CA 1
ATOM 1586 C C . SER A 1 205 ? -16.724 10.909 6.962 1.00 94.50 205 SER A C 1
ATOM 1588 O O . SER A 1 205 ? -16.136 11.506 7.853 1.00 94.50 205 SER A O 1
ATOM 1590 N N . ASP A 1 206 ? -17.921 10.345 7.135 1.00 93.88 206 ASP A N 1
ATOM 1591 C CA . ASP A 1 206 ? -18.710 10.448 8.371 1.00 93.88 206 ASP A CA 1
ATOM 1592 C C . ASP A 1 206 ? -18.043 9.743 9.562 1.00 93.88 206 ASP A C 1
ATOM 1594 O O . ASP A 1 206 ? -18.351 10.038 10.713 1.00 93.88 206 ASP A O 1
ATOM 1598 N N . ALA A 1 207 ? -17.110 8.827 9.291 1.00 93.44 207 ALA A N 1
ATOM 1599 C CA . ALA A 1 207 ? -16.298 8.178 10.314 1.00 93.44 207 ALA A CA 1
ATOM 1600 C C . ALA A 1 207 ? -15.177 9.086 10.860 1.00 93.44 207 ALA A C 1
ATOM 1602 O O . ALA A 1 207 ? -14.591 8.793 11.902 1.00 93.44 207 ALA A O 1
ATOM 1603 N N . LEU A 1 208 ? -14.848 10.182 10.165 1.00 90.56 208 LEU A N 1
ATOM 1604 C CA . LEU A 1 208 ? -13.834 11.127 10.617 1.00 90.56 208 LEU A CA 1
ATOM 1605 C C . LEU A 1 208 ? -14.427 12.075 11.661 1.00 90.56 208 LEU A C 1
ATOM 1607 O O . LEU A 1 208 ? -15.272 12.911 11.351 1.00 90.56 208 LEU A O 1
ATOM 1611 N N . ALA A 1 209 ? -13.920 11.997 12.889 1.00 87.69 209 ALA A N 1
ATOM 1612 C CA . ALA A 1 209 ? -14.376 12.860 13.977 1.00 87.69 209 ALA A CA 1
ATOM 1613 C C . ALA A 1 209 ? -13.977 14.339 13.802 1.00 87.69 209 ALA A C 1
ATOM 1615 O O . ALA A 1 209 ? -14.651 15.219 14.330 1.00 87.69 209 ALA A O 1
ATOM 1616 N N . ASP A 1 210 ? -12.881 14.623 13.089 1.00 88.50 210 ASP A N 1
ATOM 1617 C CA . ASP A 1 210 ? -12.359 15.979 12.889 1.00 88.50 210 ASP A CA 1
ATOM 1618 C C . ASP A 1 210 ? -12.828 16.571 11.542 1.00 88.50 210 ASP A C 1
ATOM 1620 O O . ASP A 1 210 ? -12.390 16.107 10.480 1.00 88.50 210 ASP A O 1
ATOM 1624 N N . PRO A 1 211 ? -13.652 17.638 11.542 1.00 87.69 211 PRO A N 1
ATOM 1625 C CA . PRO A 1 211 ? -14.095 18.306 10.316 1.00 87.69 211 PRO A CA 1
ATOM 1626 C C . PRO A 1 211 ? -12.947 18.861 9.457 1.00 87.69 211 PRO A C 1
ATOM 1628 O O . PRO A 1 211 ? -13.056 18.927 8.226 1.00 87.69 211 PRO A O 1
ATOM 1631 N N . ASN A 1 212 ? -11.820 19.234 10.073 1.00 88.88 212 ASN A N 1
ATOM 1632 C CA . ASN A 1 212 ? -10.645 19.684 9.330 1.00 88.88 212 ASN A CA 1
ATOM 1633 C C . ASN A 1 212 ? -10.030 18.534 8.532 1.00 88.88 212 ASN A C 1
ATOM 1635 O O . ASN A 1 212 ? -9.609 18.740 7.395 1.00 88.88 212 ASN A O 1
ATOM 1639 N N . GLN A 1 213 ? -10.042 17.314 9.074 1.00 87.50 213 GLN A N 1
ATOM 1640 C CA . GLN A 1 213 ? -9.621 16.138 8.318 1.00 87.50 213 GLN A CA 1
ATOM 1641 C C . GLN A 1 213 ? -10.574 15.876 7.156 1.00 87.50 213 GLN A C 1
ATOM 1643 O O . GLN A 1 213 ? -10.104 15.710 6.034 1.00 87.50 213 GLN A O 1
ATOM 1648 N N . VAL A 1 214 ? -11.893 15.915 7.382 1.00 88.88 214 VAL A N 1
ATOM 1649 C CA . VAL A 1 214 ? -12.892 15.730 6.310 1.00 88.88 214 VAL A CA 1
ATOM 1650 C C . VAL A 1 214 ? -12.619 16.670 5.135 1.00 88.88 214 VAL A C 1
ATOM 1652 O O . VAL A 1 214 ? -12.508 16.218 3.995 1.00 88.88 214 VAL A O 1
ATOM 1655 N N . SER A 1 215 ? -12.446 17.966 5.409 1.00 91.19 215 SER A N 1
ATOM 1656 C CA . SER A 1 215 ? -12.176 18.962 4.365 1.00 91.19 215 SER A CA 1
ATOM 1657 C C . SER A 1 215 ? -10.805 18.786 3.698 1.00 91.19 215 SER A C 1
ATOM 1659 O O . SER A 1 215 ? -10.694 18.964 2.482 1.00 91.19 215 SER A O 1
ATOM 1661 N N . ALA A 1 216 ? -9.776 18.366 4.442 1.00 93.81 216 ALA A N 1
ATOM 1662 C CA . ALA A 1 216 ? -8.440 18.111 3.903 1.00 93.81 216 ALA A CA 1
ATOM 1663 C C . ALA A 1 216 ? -8.411 16.975 2.867 1.00 93.81 216 ALA A C 1
ATOM 1665 O O . ALA A 1 216 ? -7.560 16.984 1.979 1.00 93.81 216 ALA A O 1
ATOM 1666 N N . TRP A 1 217 ? -9.348 16.025 2.922 1.00 94.88 217 TRP A N 1
ATOM 1667 C CA . TRP A 1 217 ? -9.445 14.932 1.949 1.00 94.88 217 TRP A CA 1
ATOM 1668 C C . TRP A 1 217 ? -10.122 15.328 0.624 1.00 94.88 217 TRP A C 1
ATOM 1670 O O . TRP A 1 217 ? -10.111 14.536 -0.323 1.00 94.88 217 TRP A O 1
ATOM 1680 N N . GLY A 1 218 ? -10.682 16.539 0.513 1.00 95.56 218 GLY A N 1
ATOM 1681 C CA . GLY A 1 218 ? -11.313 17.034 -0.712 1.00 95.56 218 GLY A CA 1
ATOM 1682 C C . GLY A 1 218 ? -12.358 16.056 -1.269 1.00 95.56 218 GLY A C 1
ATOM 1683 O O . GLY A 1 218 ? -13.299 15.655 -0.591 1.00 95.56 218 GLY A O 1
ATOM 1684 N N . ARG A 1 219 ? -12.177 15.634 -2.522 1.00 96.19 219 ARG A N 1
ATOM 1685 C CA . ARG A 1 219 ? -13.039 14.676 -3.236 1.00 96.19 219 ARG A CA 1
ATOM 1686 C C . ARG A 1 219 ? -12.601 13.215 -3.077 1.00 96.19 219 ARG A C 1
ATOM 1688 O O . ARG A 1 219 ? -13.084 12.363 -3.822 1.00 96.19 219 ARG A O 1
ATOM 1695 N N . TYR A 1 220 ? -11.689 12.884 -2.162 1.00 96.38 220 TYR A N 1
ATOM 1696 C CA . TYR A 1 220 ? -11.194 11.510 -1.993 1.00 96.38 220 TYR A CA 1
ATOM 1697 C C . TYR A 1 220 ? -12.338 10.511 -1.745 1.00 96.38 220 TYR A C 1
ATOM 1699 O O . TYR A 1 220 ? -12.472 9.537 -2.486 1.00 96.38 220 TYR A O 1
ATOM 1707 N N . TYR A 1 221 ? -13.240 10.810 -0.804 1.00 95.94 221 TYR A N 1
ATOM 1708 C CA . TYR A 1 221 ? -14.368 9.931 -0.461 1.00 95.94 221 TYR A CA 1
ATOM 1709 C C . TYR A 1 221 ? -15.423 9.791 -1.570 1.00 95.94 221 TYR A C 1
ATOM 1711 O O . TYR A 1 221 ? -16.143 8.798 -1.596 1.00 95.94 221 TYR A O 1
ATOM 1719 N N . GLN A 1 222 ? -15.468 10.706 -2.549 1.00 96.44 222 GLN A N 1
ATOM 1720 C CA . GLN A 1 222 ? -16.336 10.563 -3.730 1.00 96.44 222 GLN A CA 1
ATOM 1721 C C . GLN A 1 222 ? -15.912 9.393 -4.637 1.00 96.44 222 GLN A C 1
ATOM 1723 O O . GLN A 1 222 ? -16.682 8.961 -5.488 1.00 96.44 222 GLN A O 1
ATOM 1728 N N . HIS A 1 223 ? -14.698 8.862 -4.451 1.00 95.31 223 HIS A N 1
ATOM 1729 C CA . HIS A 1 223 ? -14.160 7.727 -5.207 1.00 95.31 223 HIS A CA 1
ATOM 1730 C C . HIS A 1 223 ? -14.356 6.386 -4.479 1.00 95.31 223 HIS A C 1
ATOM 1732 O O . HIS A 1 223 ? -13.575 5.453 -4.690 1.00 95.31 223 HIS A O 1
ATOM 1738 N N . ASN A 1 224 ? -15.374 6.316 -3.611 1.00 96.31 224 ASN A N 1
ATOM 1739 C CA . ASN A 1 224 ? -15.845 5.121 -2.905 1.00 96.31 224 ASN A CA 1
ATOM 1740 C C . ASN A 1 224 ? -14.711 4.260 -2.319 1.00 96.31 224 ASN A C 1
ATOM 1742 O O . ASN A 1 224 ? -14.569 3.089 -2.697 1.00 96.31 224 ASN A O 1
ATOM 1746 N N . PRO A 1 225 ? -13.859 4.826 -1.443 1.00 97.75 225 PRO A N 1
ATOM 1747 C CA . PRO A 1 225 ? -12.793 4.053 -0.841 1.00 97.75 225 PRO A CA 1
ATOM 1748 C C . PRO A 1 225 ? -13.351 2.936 0.049 1.00 97.75 225 PRO A C 1
ATOM 1750 O O . PRO A 1 225 ? -14.352 3.098 0.749 1.00 97.75 225 PRO A O 1
ATOM 1753 N N . LEU A 1 226 ? -12.683 1.787 0.009 1.00 98.56 226 LEU A N 1
ATOM 1754 C CA . LEU A 1 226 ? -12.990 0.617 0.824 1.00 98.56 226 LEU A CA 1
ATOM 1755 C C . LEU A 1 226 ? -11.785 0.276 1.696 1.00 98.56 226 LEU A C 1
ATOM 1757 O O . LEU A 1 226 ? -10.642 0.417 1.254 1.00 98.56 226 LEU A O 1
ATOM 1761 N N . VAL A 1 227 ? -12.051 -0.206 2.907 1.00 98.56 227 VAL A N 1
ATOM 1762 C CA . VAL A 1 227 ? -11.045 -0.874 3.733 1.00 98.56 227 VAL A CA 1
ATOM 1763 C C . VAL A 1 227 ? -10.878 -2.290 3.198 1.00 98.56 227 VAL A C 1
ATOM 1765 O O . VAL A 1 227 ? -11.850 -3.044 3.108 1.00 98.56 227 VAL A O 1
ATOM 1768 N N . LEU A 1 228 ? -9.654 -2.630 2.816 1.00 98.62 228 LEU A N 1
ATOM 1769 C CA . LEU A 1 228 ? -9.299 -3.893 2.185 1.00 98.62 228 LEU A CA 1
ATOM 1770 C C . LEU A 1 228 ? -8.265 -4.630 3.034 1.00 98.62 228 LEU A C 1
ATOM 1772 O O . LEU A 1 228 ? -7.337 -4.003 3.543 1.00 98.62 228 LEU A O 1
ATOM 1776 N N . ALA A 1 229 ? -8.392 -5.953 3.118 1.00 98.56 229 ALA A N 1
ATOM 1777 C CA . ALA A 1 229 ? -7.374 -6.847 3.660 1.00 98.56 229 ALA A CA 1
ATOM 1778 C C . ALA A 1 229 ? -6.883 -7.809 2.571 1.00 98.56 229 ALA A C 1
ATOM 1780 O O . ALA A 1 229 ? -7.677 -8.390 1.829 1.00 98.56 229 ALA A O 1
ATOM 1781 N N . ILE A 1 230 ? -5.568 -7.963 2.455 1.00 98.56 230 ILE A N 1
ATOM 1782 C CA . ILE A 1 230 ? -4.906 -8.769 1.428 1.00 98.56 230 ILE A CA 1
ATOM 1783 C C . ILE A 1 230 ? -3.969 -9.745 2.130 1.00 98.56 230 ILE A C 1
ATOM 1785 O O . ILE A 1 230 ? -3.072 -9.321 2.862 1.00 98.56 230 ILE A O 1
ATOM 1789 N N . ASN A 1 231 ? -4.158 -11.040 1.881 1.00 98.25 231 ASN A N 1
ATOM 1790 C CA . ASN A 1 231 ? -3.218 -12.060 2.325 1.00 98.25 231 ASN A CA 1
ATOM 1791 C C . ASN A 1 231 ? -1.947 -11.981 1.464 1.00 98.25 231 ASN A C 1
ATOM 1793 O O . ASN A 1 231 ? -2.006 -12.071 0.234 1.00 98.25 231 ASN A O 1
ATOM 1797 N N . VAL A 1 232 ? -0.794 -11.783 2.104 1.00 97.81 232 VAL A N 1
ATOM 1798 C CA . VAL A 1 232 ? 0.481 -11.546 1.411 1.00 97.81 232 VAL A CA 1
ATOM 1799 C C . VAL A 1 232 ? 0.957 -12.794 0.664 1.00 97.81 232 VAL A C 1
ATOM 1801 O O . VAL A 1 232 ? 1.491 -12.670 -0.439 1.00 97.81 232 VAL A O 1
ATOM 1804 N N . ALA A 1 233 ? 0.752 -13.991 1.219 1.00 96.50 233 ALA A N 1
ATOM 1805 C CA . ALA A 1 233 ? 1.176 -15.245 0.595 1.00 96.50 233 ALA A CA 1
ATOM 1806 C C . ALA A 1 233 ? 0.340 -15.571 -0.656 1.00 96.50 233 ALA A C 1
ATOM 1808 O O . ALA A 1 233 ? 0.894 -15.923 -1.704 1.00 96.50 233 ALA A O 1
ATOM 1809 N N . ASP A 1 234 ? -0.976 -15.365 -0.585 1.00 97.38 234 ASP A N 1
ATOM 1810 C CA . ASP A 1 234 ? -1.871 -15.536 -1.733 1.00 97.38 234 ASP A CA 1
ATOM 1811 C C . ASP A 1 234 ? -1.528 -14.540 -2.843 1.00 97.38 234 ASP A C 1
ATOM 1813 O O . ASP A 1 234 ? -1.339 -14.917 -4.003 1.00 97.38 234 ASP A O 1
ATOM 1817 N N . ALA A 1 235 ? -1.361 -13.263 -2.480 1.00 97.44 235 ALA A N 1
ATOM 1818 C CA . ALA A 1 235 ? -0.951 -12.229 -3.421 1.00 97.44 235 ALA A CA 1
ATOM 1819 C C . ALA A 1 235 ? 0.407 -12.558 -4.059 1.00 97.44 235 ALA A C 1
ATOM 1821 O O . ALA A 1 235 ? 0.600 -12.349 -5.259 1.00 97.44 235 ALA A O 1
ATOM 1822 N N . ARG A 1 236 ? 1.349 -13.117 -3.288 1.00 96.00 236 ARG A N 1
ATOM 1823 C CA . ARG A 1 236 ? 2.661 -13.518 -3.800 1.00 96.00 236 ARG A CA 1
ATOM 1824 C C . ARG A 1 236 ? 2.555 -14.634 -4.833 1.00 96.00 236 ARG A C 1
ATOM 1826 O O . ARG A 1 236 ? 3.236 -14.552 -5.854 1.00 96.00 236 ARG A O 1
ATOM 1833 N N . THR A 1 237 ? 1.696 -15.620 -4.596 1.00 96.31 237 THR A N 1
ATOM 1834 C CA . THR A 1 237 ? 1.436 -16.720 -5.539 1.00 96.31 237 THR A CA 1
ATOM 1835 C C . THR A 1 237 ? 0.897 -16.197 -6.871 1.00 96.31 237 THR A C 1
ATOM 1837 O O . THR A 1 237 ? 1.319 -16.652 -7.933 1.00 96.31 237 THR A O 1
ATOM 1840 N N . VAL A 1 238 ? 0.020 -15.189 -6.826 1.00 93.75 238 VAL A N 1
ATOM 1841 C CA . VAL A 1 238 ? -0.506 -14.526 -8.028 1.00 93.75 238 VAL A CA 1
ATOM 1842 C C . VAL A 1 238 ? 0.583 -13.744 -8.767 1.00 93.75 238 VAL A C 1
ATOM 1844 O O . VAL A 1 238 ? 0.660 -13.806 -9.991 1.00 93.75 238 VAL A O 1
ATOM 1847 N N . CYS A 1 239 ? 1.435 -13.012 -8.046 1.00 92.81 239 CYS A N 1
ATOM 1848 C CA . CYS A 1 239 ? 2.442 -12.142 -8.654 1.00 92.81 239 CYS A CA 1
ATOM 1849 C C . CYS A 1 239 ? 3.671 -12.894 -9.198 1.00 92.81 239 CYS A C 1
ATOM 1851 O O . CYS A 1 239 ? 4.261 -12.457 -10.187 1.00 92.81 239 CYS A O 1
ATOM 1853 N N . SER A 1 240 ? 4.092 -14.002 -8.578 1.00 93.12 240 SER A N 1
ATOM 1854 C CA . SER A 1 240 ? 5.373 -14.652 -8.900 1.00 93.12 240 SER A CA 1
ATOM 1855 C C . SER A 1 240 ? 5.579 -15.078 -10.362 1.00 93.12 240 SER A C 1
ATOM 1857 O O . SER A 1 240 ? 6.716 -14.983 -10.814 1.00 93.12 240 SER A O 1
ATOM 1859 N N . PRO A 1 241 ? 4.557 -15.500 -11.136 1.00 91.19 241 PRO A N 1
ATOM 1860 C CA . PRO A 1 241 ? 4.753 -15.860 -12.543 1.00 91.19 241 PRO A CA 1
ATOM 1861 C C . PRO A 1 241 ? 4.978 -14.656 -13.471 1.00 91.19 241 PRO A C 1
ATOM 1863 O O . PRO A 1 241 ? 5.395 -14.837 -14.613 1.00 91.19 241 PRO A O 1
ATOM 1866 N N . TYR A 1 242 ? 4.663 -13.438 -13.019 1.00 90.00 242 TYR A N 1
ATOM 1867 C CA . TYR A 1 242 ? 4.576 -12.258 -13.886 1.00 90.00 242 TYR A CA 1
ATOM 1868 C C . TYR A 1 242 ? 5.592 -11.170 -13.562 1.00 90.00 242 TYR A C 1
ATOM 1870 O O . TYR A 1 242 ? 5.753 -10.251 -14.367 1.00 90.00 242 TYR A O 1
ATOM 1878 N N . PHE A 1 243 ? 6.281 -11.264 -12.423 1.00 92.38 243 PHE A N 1
ATOM 1879 C CA . PHE A 1 243 ? 7.232 -10.254 -11.979 1.00 92.38 243 PHE A CA 1
ATOM 1880 C C . PHE A 1 243 ? 8.547 -10.870 -11.495 1.00 92.38 243 PHE A C 1
ATOM 1882 O O . PHE A 1 243 ? 8.563 -11.803 -10.695 1.00 92.38 243 PHE A O 1
ATOM 1889 N N . GLU A 1 244 ? 9.649 -10.283 -11.945 1.00 93.12 244 GLU A N 1
ATOM 1890 C CA . GLU A 1 244 ? 10.990 -10.477 -11.401 1.00 93.12 244 GLU A CA 1
ATOM 1891 C C . GLU A 1 244 ? 11.232 -9.438 -10.304 1.00 93.12 244 GLU A C 1
ATOM 1893 O O . GLU A 1 244 ? 10.959 -8.254 -10.501 1.00 93.12 244 GLU A O 1
ATOM 1898 N N . TYR A 1 245 ? 11.763 -9.874 -9.162 1.00 93.75 245 TYR A N 1
ATOM 1899 C CA . TYR A 1 245 ? 12.089 -9.027 -8.015 1.00 93.75 245 TYR A CA 1
ATOM 1900 C C . TYR A 1 245 ? 13.535 -9.261 -7.587 1.00 93.75 245 TYR A C 1
ATOM 1902 O O . TYR A 1 245 ? 13.929 -10.403 -7.352 1.00 93.75 245 TYR A O 1
ATOM 1910 N N . THR A 1 246 ? 14.300 -8.178 -7.461 1.00 92.62 246 THR A N 1
ATOM 1911 C CA . THR A 1 246 ? 15.711 -8.209 -7.060 1.00 92.62 246 THR A CA 1
ATOM 1912 C C . THR A 1 246 ? 15.990 -7.166 -5.980 1.00 92.62 246 THR A C 1
ATOM 1914 O O . THR A 1 246 ? 15.501 -6.037 -6.048 1.00 92.62 246 THR A O 1
ATOM 1917 N N . GLU A 1 247 ? 16.817 -7.534 -5.001 1.00 91.00 247 GLU A N 1
ATOM 1918 C CA . GLU A 1 247 ? 17.327 -6.646 -3.954 1.00 91.00 247 GLU A CA 1
ATOM 1919 C C . GLU A 1 247 ? 18.818 -6.355 -4.185 1.00 91.00 247 GLU A C 1
ATOM 1921 O O . GLU A 1 247 ? 19.640 -7.270 -4.246 1.00 91.00 247 GLU A O 1
ATOM 1926 N N . TYR A 1 248 ? 19.185 -5.079 -4.275 1.00 87.25 248 TYR A N 1
ATOM 1927 C CA . TYR A 1 248 ? 20.569 -4.612 -4.351 1.00 87.25 248 TYR A CA 1
ATOM 1928 C C . TYR A 1 248 ? 20.958 -3.961 -3.022 1.00 87.25 248 TYR A C 1
ATOM 1930 O O . TYR A 1 248 ? 20.733 -2.768 -2.800 1.00 87.25 248 TYR A O 1
ATOM 1938 N N . ASN A 1 249 ? 21.534 -4.766 -2.130 1.00 80.44 249 ASN A N 1
ATOM 1939 C CA . ASN A 1 249 ? 22.050 -4.320 -0.837 1.00 80.44 249 ASN A CA 1
ATOM 1940 C C . ASN A 1 249 ? 23.357 -3.541 -1.016 1.00 80.44 249 ASN A C 1
ATOM 1942 O O . ASN A 1 249 ? 24.327 -4.083 -1.555 1.00 80.44 249 ASN A O 1
ATOM 1946 N N . LYS A 1 250 ? 23.439 -2.305 -0.505 1.00 66.88 250 LYS A N 1
ATOM 1947 C CA . LYS A 1 250 ? 24.670 -1.503 -0.626 1.00 66.88 250 LYS A CA 1
ATOM 1948 C C . LYS A 1 250 ? 25.866 -2.110 0.114 1.00 66.88 250 LYS A C 1
ATOM 1950 O O . LYS A 1 250 ? 26.992 -1.914 -0.329 1.00 66.88 250 LYS A O 1
ATOM 1955 N N . ARG A 1 251 ? 25.641 -2.912 1.165 1.00 58.06 251 ARG A N 1
ATOM 1956 C CA . ARG A 1 251 ? 26.700 -3.657 1.885 1.00 58.06 251 ARG A CA 1
ATOM 1957 C C . ARG A 1 251 ? 27.369 -4.755 1.045 1.00 58.06 251 ARG A C 1
ATOM 1959 O O . ARG A 1 251 ? 28.501 -5.116 1.339 1.00 58.06 251 ARG A O 1
ATOM 1966 N N . ASN A 1 252 ? 26.698 -5.253 -0.000 1.00 45.28 252 ASN A N 1
ATOM 1967 C CA . ASN A 1 252 ? 27.197 -6.314 -0.888 1.00 45.28 252 ASN A CA 1
ATOM 1968 C C . ASN A 1 252 ? 27.637 -5.795 -2.266 1.00 45.28 252 ASN A C 1
ATOM 1970 O O . ASN A 1 252 ? 28.023 -6.583 -3.131 1.00 45.28 252 ASN A O 1
ATOM 1974 N N . LEU A 1 253 ? 27.599 -4.479 -2.492 1.00 44.59 253 LEU A N 1
ATOM 1975 C CA . LEU A 1 253 ? 28.268 -3.884 -3.640 1.00 44.59 253 LEU A CA 1
ATOM 1976 C C . LEU A 1 253 ? 29.767 -3.923 -3.347 1.00 44.59 253 LEU A C 1
ATOM 1978 O O . LEU A 1 253 ? 30.284 -3.098 -2.594 1.00 44.59 253 LEU A O 1
ATOM 1982 N N . ALA A 1 254 ? 30.466 -4.897 -3.936 1.00 34.53 254 ALA A N 1
ATOM 1983 C CA . ALA A 1 254 ? 31.915 -4.835 -4.040 1.00 34.53 254 ALA A CA 1
ATOM 1984 C C . ALA A 1 254 ? 32.317 -3.417 -4.490 1.00 34.53 254 ALA A C 1
ATOM 1986 O O . ALA A 1 254 ? 31.639 -2.854 -5.363 1.00 34.53 254 ALA A O 1
ATOM 1987 N N . PRO A 1 255 ? 33.367 -2.809 -3.901 1.00 37.94 255 PRO A N 1
ATOM 1988 C CA . PRO A 1 255 ? 33.771 -1.457 -4.260 1.00 37.94 255 PRO A CA 1
ATOM 1989 C C . PRO A 1 255 ? 33.901 -1.369 -5.780 1.00 37.94 255 PRO A C 1
ATOM 1991 O O . PRO A 1 255 ? 34.383 -2.308 -6.413 1.00 37.94 255 PRO A O 1
ATOM 1994 N N . ALA A 1 256 ? 33.439 -0.262 -6.370 1.00 43.31 256 ALA A N 1
ATOM 1995 C CA . ALA A 1 256 ? 33.305 -0.085 -7.821 1.00 43.31 256 ALA A CA 1
ATOM 1996 C C . ALA A 1 256 ? 34.569 -0.464 -8.631 1.00 43.31 256 ALA A C 1
ATOM 1998 O O . ALA A 1 256 ? 34.473 -0.789 -9.813 1.00 43.31 256 ALA A O 1
ATOM 1999 N N . SER A 1 257 ? 35.739 -0.503 -7.988 1.00 38.25 257 SER A N 1
ATOM 2000 C CA . SER A 1 257 ? 36.993 -1.043 -8.518 1.00 38.25 257 SER A CA 1
ATOM 2001 C C . SER A 1 257 ? 36.930 -2.516 -8.965 1.00 38.25 257 SER A C 1
ATOM 2003 O O . SER A 1 257 ? 37.582 -2.865 -9.947 1.00 38.25 257 SER A O 1
ATOM 2005 N N . GLN A 1 258 ? 36.130 -3.376 -8.325 1.00 38.53 258 GLN A N 1
ATOM 2006 C CA . GLN A 1 258 ? 36.017 -4.802 -8.680 1.00 38.53 258 GLN A CA 1
ATOM 2007 C C . GLN A 1 258 ? 35.059 -5.059 -9.858 1.00 38.53 258 GLN A C 1
ATOM 2009 O O . GLN A 1 258 ? 35.302 -5.953 -10.668 1.00 38.53 258 GLN A O 1
ATOM 2014 N N . LEU A 1 259 ? 34.015 -4.237 -10.027 1.00 39.31 259 LEU A N 1
ATOM 2015 C CA . LEU A 1 259 ? 33.096 -4.323 -11.176 1.00 39.31 259 LEU A CA 1
ATOM 2016 C C . LEU A 1 259 ? 33.759 -3.857 -12.487 1.00 39.31 259 LEU A C 1
ATOM 2018 O O . LEU A 1 259 ? 33.471 -4.393 -13.562 1.00 39.31 259 LEU A O 1
ATOM 2022 N N . ILE A 1 260 ? 34.705 -2.915 -12.398 1.00 42.09 260 ILE A N 1
ATOM 2023 C CA . ILE A 1 260 ? 35.523 -2.480 -13.540 1.00 42.09 260 ILE A CA 1
ATOM 2024 C C . ILE A 1 260 ? 36.519 -3.584 -13.940 1.00 42.09 260 ILE A C 1
ATOM 2026 O O . ILE A 1 260 ? 36.659 -3.865 -15.131 1.00 42.09 260 ILE A O 1
ATOM 2030 N N . GLN A 1 261 ? 37.133 -4.285 -12.976 1.00 38.31 261 GLN A N 1
ATOM 2031 C CA . GLN A 1 261 ? 38.020 -5.422 -13.266 1.00 38.31 261 GLN A CA 1
ATOM 2032 C C . GLN A 1 261 ? 37.283 -6.618 -13.883 1.00 38.31 261 GLN A C 1
ATOM 2034 O O . GLN A 1 261 ? 37.806 -7.222 -14.820 1.00 38.31 261 GLN A O 1
ATOM 2039 N N . ALA A 1 262 ? 36.066 -6.942 -13.434 1.00 34.41 262 ALA A N 1
ATOM 2040 C CA . ALA A 1 262 ? 35.274 -8.020 -14.034 1.00 34.41 262 ALA A CA 1
ATOM 2041 C C . ALA A 1 262 ? 34.894 -7.708 -15.496 1.00 34.41 262 ALA A C 1
ATOM 2043 O O . ALA A 1 262 ? 34.995 -8.573 -16.365 1.00 34.41 262 ALA A O 1
ATOM 2044 N N . SER A 1 263 ? 34.556 -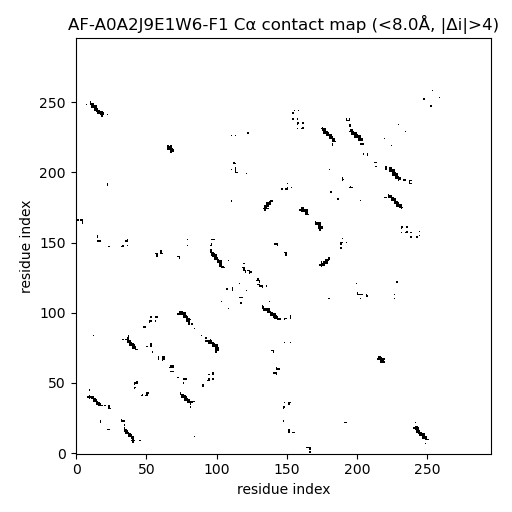6.449 -15.792 1.00 39.09 263 SER A N 1
ATOM 2045 C CA . SER A 1 263 ? 34.219 -5.994 -17.150 1.00 39.09 263 SER A CA 1
ATOM 2046 C C . SER A 1 263 ? 35.441 -5.967 -18.085 1.00 39.09 263 SER A C 1
ATOM 2048 O O . SER A 1 263 ? 35.334 -6.336 -19.254 1.00 39.09 263 SER A O 1
ATOM 2050 N N . GLN A 1 264 ? 36.622 -5.607 -17.566 1.00 40.38 264 GLN A N 1
ATOM 2051 C CA . GLN A 1 264 ? 37.884 -5.658 -18.318 1.00 40.38 264 GLN A CA 1
ATOM 2052 C C . GLN A 1 264 ? 38.380 -7.097 -18.533 1.00 40.38 264 GLN A C 1
ATOM 2054 O O . GLN A 1 264 ? 38.854 -7.422 -19.618 1.00 40.38 264 GLN A O 1
ATOM 2059 N N . THR A 1 265 ? 38.203 -7.992 -17.556 1.00 34.62 265 THR A N 1
ATOM 2060 C CA . THR A 1 265 ? 38.596 -9.410 -17.674 1.00 34.62 265 THR A CA 1
ATOM 2061 C C . THR A 1 265 ? 37.743 -10.152 -18.713 1.00 34.62 265 THR A C 1
ATOM 2063 O O . THR A 1 265 ? 38.259 -10.985 -19.458 1.00 34.62 265 THR A O 1
ATOM 2066 N N . ILE A 1 266 ? 36.454 -9.807 -18.837 1.00 38.31 266 ILE A N 1
ATOM 2067 C CA . ILE A 1 266 ? 35.558 -10.373 -19.861 1.00 38.31 266 ILE A CA 1
ATOM 2068 C C . ILE A 1 266 ? 35.911 -9.852 -21.267 1.00 38.31 266 ILE A C 1
ATOM 2070 O O . ILE A 1 266 ? 35.898 -10.635 -22.216 1.00 38.31 266 ILE A O 1
ATOM 2074 N N . GLN A 1 267 ? 36.297 -8.577 -21.419 1.00 39.00 267 GLN A N 1
ATOM 2075 C CA . GLN A 1 267 ? 36.753 -8.049 -22.715 1.00 39.00 267 GLN A CA 1
ATOM 2076 C C . GLN A 1 267 ? 38.115 -8.608 -23.156 1.00 39.00 267 GLN A C 1
ATOM 2078 O O . GLN A 1 267 ? 38.300 -8.869 -24.344 1.00 39.00 267 GLN A O 1
ATOM 2083 N N . ILE A 1 268 ? 39.051 -8.845 -22.230 1.00 41.44 268 ILE A N 1
ATOM 2084 C CA . ILE A 1 268 ? 40.376 -9.399 -22.565 1.00 41.44 268 ILE A CA 1
ATOM 2085 C C . ILE A 1 268 ? 40.263 -10.862 -23.039 1.00 41.44 268 ILE A C 1
ATOM 2087 O O . ILE A 1 268 ? 40.963 -11.260 -23.971 1.00 41.44 268 ILE A O 1
ATOM 2091 N N . ASN A 1 269 ? 39.317 -11.639 -22.498 1.00 37.97 269 ASN A N 1
ATOM 2092 C CA . ASN A 1 269 ? 39.102 -13.034 -22.904 1.00 37.97 269 ASN A CA 1
ATOM 2093 C C . ASN A 1 269 ? 38.316 -13.214 -24.217 1.00 37.97 269 ASN A C 1
ATOM 2095 O O . ASN A 1 269 ? 38.306 -14.320 -24.754 1.00 37.97 269 ASN A O 1
ATOM 2099 N N . GLN A 1 270 ? 37.696 -12.164 -24.773 1.00 40.84 270 GLN A N 1
ATOM 2100 C CA . GLN A 1 270 ? 37.038 -12.226 -26.092 1.00 40.84 270 GLN A CA 1
ATOM 2101 C C . GLN A 1 270 ? 37.917 -11.749 -27.261 1.00 40.84 270 GLN A C 1
ATOM 2103 O O . GLN A 1 270 ? 37.504 -11.856 -28.413 1.00 40.84 270 GLN A O 1
ATOM 2108 N N . ALA A 1 271 ? 39.138 -11.269 -27.002 1.00 38.34 271 ALA A N 1
ATOM 2109 C CA . ALA A 1 271 ? 40.013 -10.712 -28.038 1.00 38.34 271 ALA A CA 1
ATOM 2110 C C . ALA A 1 271 ? 41.073 -11.685 -28.599 1.00 38.34 271 ALA A C 1
ATOM 2112 O O . ALA A 1 271 ? 41.905 -11.268 -29.401 1.00 38.34 271 ALA A O 1
ATOM 2113 N N . SER A 1 272 ? 41.065 -12.972 -28.231 1.00 39.50 272 SER A N 1
ATOM 2114 C CA . SER A 1 272 ? 42.095 -13.928 -28.679 1.00 39.50 272 SER A CA 1
ATOM 2115 C C . SER A 1 272 ? 41.511 -15.230 -29.234 1.00 39.50 272 SER A C 1
ATOM 2117 O O . SER A 1 272 ? 41.484 -16.231 -28.529 1.00 39.50 272 SER A O 1
ATOM 2119 N N . GLN A 1 273 ? 41.062 -15.213 -30.498 1.00 29.80 273 GLN A N 1
ATOM 2120 C CA . GLN A 1 273 ? 41.341 -16.230 -31.540 1.00 29.80 273 GLN A CA 1
ATOM 2121 C C . GLN A 1 273 ? 40.456 -16.005 -32.789 1.00 29.80 273 GLN A C 1
ATOM 2123 O O . GLN A 1 273 ? 39.234 -15.927 -32.663 1.00 29.80 273 GLN A O 1
ATOM 2128 N N . PRO A 1 274 ? 41.020 -15.944 -34.013 1.00 26.27 274 PRO A N 1
ATOM 2129 C CA . PRO A 1 274 ? 40.231 -15.903 -35.239 1.00 26.27 274 PRO A CA 1
ATOM 2130 C C . PRO A 1 274 ? 39.786 -17.321 -35.627 1.00 26.27 274 PRO A C 1
ATOM 2132 O O . PRO A 1 274 ? 40.600 -18.156 -36.022 1.00 26.27 274 PRO A O 1
ATOM 2135 N N . ALA A 1 275 ? 38.485 -17.604 -35.549 1.00 25.50 275 ALA A N 1
ATOM 2136 C CA . ALA A 1 275 ? 37.924 -18.831 -36.107 1.00 25.50 275 ALA A CA 1
ATOM 2137 C C . ALA A 1 275 ? 37.744 -18.676 -37.628 1.00 25.50 275 ALA A C 1
ATOM 2139 O O . ALA A 1 275 ? 36.846 -17.990 -38.113 1.00 25.50 275 ALA A O 1
ATOM 2140 N N . ILE A 1 276 ? 38.633 -19.325 -38.380 1.00 26.22 276 ILE A N 1
ATOM 2141 C CA . ILE A 1 276 ? 38.555 -19.502 -39.832 1.00 26.22 276 ILE A CA 1
ATOM 2142 C C . ILE A 1 276 ? 37.312 -20.341 -40.162 1.00 26.22 276 ILE A C 1
ATOM 2144 O O . ILE A 1 276 ? 37.247 -21.531 -39.852 1.00 26.22 276 ILE A O 1
ATOM 2148 N N . ILE A 1 277 ? 36.338 -19.732 -40.835 1.00 24.39 277 ILE A N 1
ATOM 2149 C CA . ILE A 1 277 ? 35.169 -20.416 -41.397 1.00 24.39 277 ILE A CA 1
ATOM 2150 C C . ILE A 1 277 ? 35.581 -21.045 -42.738 1.00 24.39 277 ILE A C 1
ATOM 2152 O O . ILE A 1 277 ? 35.775 -20.342 -43.728 1.00 24.39 277 ILE A O 1
ATOM 2156 N N . LYS A 1 278 ? 35.708 -22.378 -42.796 1.00 24.44 278 LYS A N 1
ATOM 2157 C CA . LYS A 1 278 ? 35.773 -23.131 -44.062 1.00 24.44 278 LYS A CA 1
ATOM 2158 C C . LYS A 1 278 ? 34.353 -23.494 -44.505 1.00 24.44 278 LYS A C 1
ATOM 2160 O O . LYS A 1 278 ? 33.710 -24.345 -43.899 1.00 24.44 278 LYS A O 1
ATOM 2165 N N . MET A 1 279 ? 33.887 -22.867 -45.584 1.00 22.67 279 MET A N 1
ATOM 2166 C CA . MET A 1 279 ? 32.684 -23.271 -46.319 1.00 22.67 279 MET A CA 1
ATOM 2167 C C . MET A 1 279 ? 32.885 -24.648 -46.973 1.00 22.67 279 MET A C 1
ATOM 2169 O O . MET A 1 279 ? 33.912 -24.894 -47.607 1.00 22.67 279 MET A O 1
ATOM 2173 N N . ARG A 1 280 ? 31.879 -25.526 -46.891 1.00 24.47 280 ARG A N 1
ATOM 2174 C CA . ARG A 1 280 ? 31.697 -26.642 -47.833 1.00 24.47 280 ARG A CA 1
ATOM 2175 C C . ARG A 1 280 ? 30.329 -26.516 -48.493 1.00 24.47 280 ARG A C 1
ATOM 2177 O O . ARG A 1 280 ? 29.300 -26.601 -47.834 1.00 24.47 280 ARG A O 1
ATOM 2184 N N . SER A 1 281 ? 30.363 -26.307 -49.804 1.00 24.59 281 SER A N 1
ATOM 2185 C CA . SER A 1 281 ? 29.238 -26.340 -50.731 1.00 24.59 281 SER A CA 1
ATOM 2186 C C . SER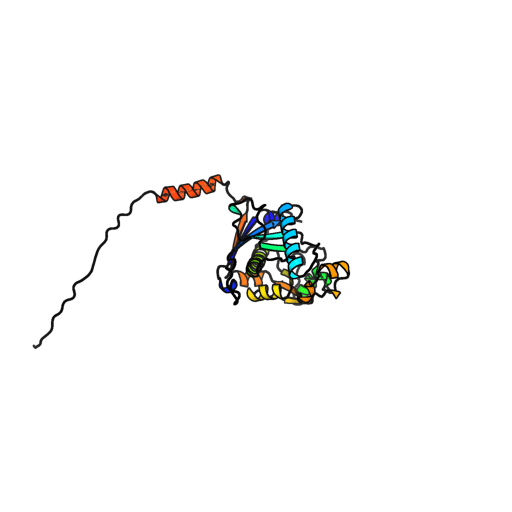 A 1 281 ? 28.805 -27.780 -51.005 1.00 24.59 281 SER A C 1
ATOM 2188 O O . SER A 1 281 ? 29.649 -28.603 -51.356 1.00 24.59 281 SER A O 1
ATOM 2190 N N . THR A 1 282 ? 27.506 -28.071 -50.955 1.00 26.28 282 THR A N 1
ATOM 2191 C CA . THR A 1 282 ? 26.923 -29.189 -51.717 1.00 26.28 282 THR A CA 1
ATOM 2192 C C . THR A 1 282 ? 25.556 -28.788 -52.279 1.00 26.28 282 THR A C 1
ATOM 2194 O O . THR A 1 282 ? 24.590 -28.609 -51.549 1.00 26.28 282 THR A O 1
ATOM 2197 N N . HIS A 1 283 ? 25.525 -28.602 -53.596 1.00 26.17 283 HIS A N 1
ATOM 2198 C CA . HIS A 1 283 ? 24.423 -28.698 -54.568 1.00 26.17 283 HIS A CA 1
ATOM 2199 C C . HIS A 1 283 ? 25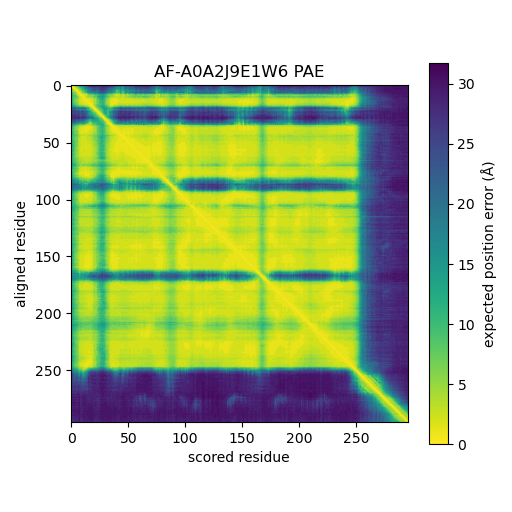.157 -29.104 -55.863 1.00 26.17 283 HIS A C 1
ATOM 2201 O O . HIS A 1 283 ? 26.269 -28.632 -56.080 1.00 26.17 283 HIS A O 1
ATOM 2207 N N . ALA A 1 284 ? 24.702 -29.939 -56.785 1.00 27.48 284 ALA A N 1
ATOM 2208 C CA . ALA A 1 284 ? 23.516 -30.754 -56.989 1.00 27.48 284 ALA A CA 1
ATOM 2209 C C . ALA A 1 284 ? 23.881 -31.715 -58.146 1.00 27.48 284 ALA A C 1
ATOM 2211 O O . ALA A 1 284 ? 24.770 -31.394 -58.935 1.00 27.48 284 ALA A O 1
ATOM 2212 N N . ALA A 1 285 ? 23.178 -32.834 -58.314 1.00 29.03 285 ALA A N 1
ATOM 2213 C CA . ALA A 1 285 ? 23.045 -33.456 -59.633 1.00 29.03 285 ALA A CA 1
ATOM 2214 C C . ALA A 1 285 ? 21.781 -34.320 -59.678 1.00 29.03 285 ALA A C 1
ATOM 2216 O O . ALA A 1 285 ? 21.731 -35.427 -59.149 1.00 29.03 285 ALA A O 1
ATOM 2217 N N . HIS A 1 286 ? 20.760 -33.777 -60.330 1.00 29.98 286 HIS A N 1
ATOM 2218 C CA . HIS A 1 286 ? 19.601 -34.492 -60.836 1.00 29.98 286 HIS A CA 1
ATOM 2219 C C . HIS A 1 286 ? 19.654 -34.340 -62.362 1.00 29.98 286 HIS A C 1
ATOM 2221 O O . HIS A 1 286 ? 19.744 -33.209 -62.840 1.00 29.98 286 HIS A O 1
ATOM 2227 N N . ARG A 1 287 ? 19.636 -35.448 -63.115 1.00 31.55 287 ARG A N 1
ATOM 2228 C CA . ARG A 1 287 ? 19.175 -35.497 -64.514 1.00 31.55 287 ARG A CA 1
ATOM 2229 C C . ARG A 1 287 ? 18.849 -36.937 -64.938 1.00 31.55 287 ARG A C 1
ATOM 2231 O O . ARG A 1 287 ? 19.727 -37.783 -65.032 1.00 31.55 287 ARG A O 1
ATOM 2238 N N . GLU A 1 288 ? 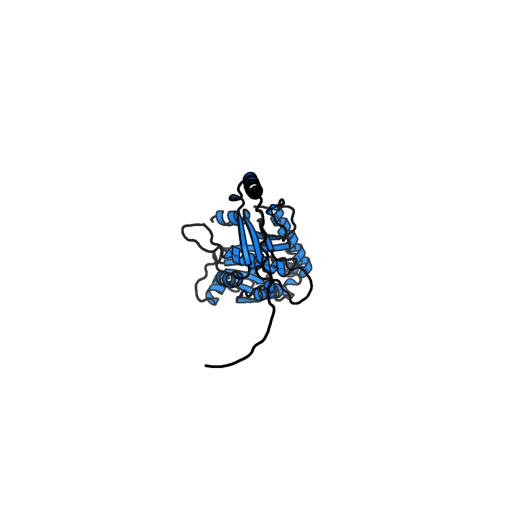17.544 -37.148 -65.089 1.00 32.91 288 GLU A N 1
ATOM 2239 C CA . GLU A 1 288 ? 16.765 -37.952 -66.050 1.00 32.91 288 GLU A CA 1
ATOM 2240 C C . GLU A 1 288 ? 17.472 -38.945 -66.997 1.00 32.91 288 GLU A C 1
ATOM 2242 O O . GLU A 1 288 ? 18.395 -38.571 -67.715 1.00 32.91 288 GLU A O 1
ATOM 2247 N N . SER A 1 289 ? 16.908 -40.158 -67.156 1.00 31.25 289 SER A N 1
ATOM 2248 C CA . SER A 1 289 ? 16.084 -40.547 -68.336 1.00 31.25 289 SER A CA 1
ATOM 2249 C C . SER A 1 289 ? 15.673 -42.045 -68.356 1.00 31.25 289 SER A C 1
ATOM 2251 O O . SER A 1 289 ? 16.522 -42.914 -68.470 1.00 31.25 289 SER A O 1
ATOM 2253 N N . LEU A 1 290 ? 14.349 -42.282 -68.245 1.00 34.03 290 LEU A N 1
ATOM 2254 C CA . LEU A 1 290 ? 13.430 -43.217 -68.959 1.00 34.03 290 LEU A CA 1
ATOM 2255 C C . LEU A 1 290 ? 13.765 -44.731 -69.218 1.00 34.03 290 LEU A C 1
ATOM 2257 O O . LEU A 1 290 ? 14.903 -45.162 -69.109 1.00 34.03 290 LEU A O 1
ATOM 2261 N N . PRO A 1 291 ? 12.735 -45.573 -69.503 1.00 57.25 291 PRO A N 1
ATOM 2262 C CA . PRO A 1 291 ? 12.661 -47.004 -69.173 1.00 57.25 291 PRO A CA 1
ATOM 2263 C C . PRO A 1 291 ? 12.796 -47.921 -70.406 1.00 57.25 291 PRO A C 1
ATOM 2265 O O . PRO A 1 291 ? 12.904 -47.407 -71.513 1.00 57.25 291 PRO A O 1
ATOM 2268 N N . ILE A 1 292 ? 12.714 -49.256 -70.215 1.00 35.59 292 ILE A N 1
ATOM 2269 C CA . ILE A 1 292 ? 11.948 -50.250 -71.026 1.00 35.59 292 ILE A CA 1
ATOM 2270 C C . ILE A 1 292 ? 12.458 -51.703 -70.801 1.00 35.59 292 ILE A C 1
ATOM 2272 O O . ILE A 1 292 ? 13.575 -52.059 -71.146 1.00 35.59 292 ILE A O 1
ATOM 2276 N N . THR A 1 293 ? 11.568 -52.503 -70.198 1.00 38.38 293 THR A N 1
ATOM 2277 C CA . THR A 1 293 ? 11.151 -53.906 -70.456 1.00 38.38 293 THR A CA 1
ATOM 2278 C C . THR A 1 293 ? 12.080 -55.139 -70.531 1.00 38.38 293 THR A C 1
ATOM 2280 O O . THR A 1 293 ? 13.026 -55.197 -71.304 1.00 38.38 293 THR A O 1
ATOM 2283 N N . HIS A 1 294 ? 11.514 -56.202 -69.929 1.00 34.69 294 HIS A N 1
ATOM 2284 C CA . HIS A 1 294 ? 11.341 -57.599 -70.387 1.00 34.69 294 HIS A CA 1
ATOM 2285 C C . HIS A 1 294 ? 12.318 -58.715 -69.952 1.00 34.69 294 HIS A C 1
ATOM 2287 O O . HIS A 1 294 ? 13.451 -58.799 -70.401 1.00 34.69 294 HIS A O 1
ATOM 2293 N N . SER A 1 295 ? 11.730 -59.634 -69.160 1.00 40.91 295 SER A N 1
ATOM 2294 C CA . SER A 1 295 ? 11.807 -61.113 -69.195 1.00 40.91 295 SER A CA 1
ATOM 2295 C C . SER A 1 295 ? 13.171 -61.811 -69.153 1.00 40.91 295 SER A C 1
ATOM 2297 O O . SER A 1 295 ? 13.905 -61.786 -70.135 1.00 40.91 295 SER A O 1
ATOM 2299 N N . ALA A 1 296 ? 13.403 -62.618 -68.117 1.00 42.88 296 ALA A N 1
ATOM 2300 C CA . ALA A 1 296 ? 13.039 -64.042 -68.059 1.00 42.88 296 ALA A CA 1
ATOM 2301 C C . ALA A 1 296 ? 13.068 -64.517 -66.597 1.00 42.88 296 ALA A C 1
ATOM 2303 O O . ALA A 1 296 ? 13.835 -63.915 -65.812 1.00 42.88 296 ALA A O 1
#

Sequence (296 aa):
MDTTSHYDALDTTYHIKAINPSFASDNNKTKAIPSDLYITASTAQYFAHQHDASQTFIKQVYETVHNAKLNYFMPLLFAGTNTNLMSKTAAHIAPKVAIGLKPLYTEKVFLEQYLASPIETVISELVGYDVQRTRICEIGNLASQSAGNARLMIAFLVFYLSTPTQNGTMQTTKADWAVCTGTTAVQHILNHIGIRSHVIAKATSDALADPNQVSAWGRYYQHNPLVLAINVADARTVCSPYFEYTEYNKRNLAPASQLIQASQTIQINQASQPAIIKMRSTHAAHRESLPITHSA

Mean predicted aligned error: 11.66 Å

Foldseek 3Di:
DPC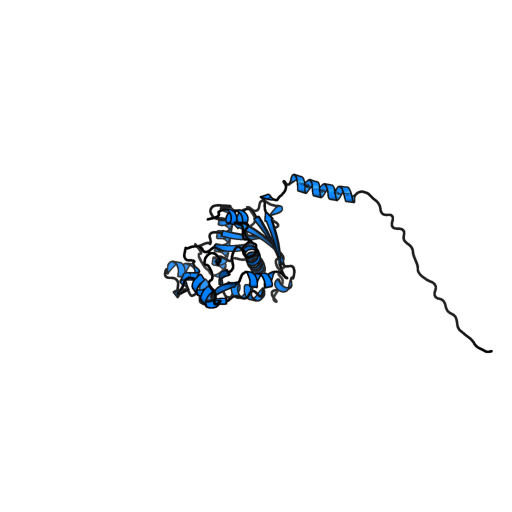VVVVQQQQKWKKKFWPDCLLQDDPDDDDDFQRMKIKHKDFCVGLVLVVVLLVVQLQVQLCVPFVFRDDDAAGMKMFIDSDPCVVDPVSPDRGQKMKHKDFFDPDADPCCLQDPDGPQVLVCVVVVHRDDSRQEMEIDSIGHPDLSVSLRVVLQVLVQQQQFDPDDPDTDGNHQKYKYFDFPSRVVSCVSLPFDKDFRGWDALVSDPDVVNSVNSHRVCVRGTTIIMGGSVSSNVSSVVTMDMDIDRPVPPDPVVVVVVVVVVVVVVVPDDDDDDDDDDDDDDDDDDDDDDDDD

Nearest PDB structures (foldseek):
  3p2f-assembly1_A  TM=6.967E-01  e=1.471E-05  Burkholderia glumae
  1k4j-assembly1_A  TM=5.840E-01  e=1.642E-03  Pantoea stewartii subsp. stewartii

pLDDT: mean 79.32, std 24.03, range [22.67, 98.62]

Solvent-accessible surface area (backbone atoms only — not comparable to full-atom values): 17072 Å² total; per-residue (Å²): 133,75,67,60,68,62,51,56,48,54,48,25,42,35,38,32,33,56,74,45,66,76,80,45,60,68,101,69,79,99,62,90,56,61,51,47,37,34,31,38,42,21,22,80,89,45,55,37,71,59,28,52,50,43,53,50,53,32,32,52,45,40,29,71,78,24,61,17,63,70,88,81,77,53,66,36,35,39,35,24,26,80,59,73,55,90,82,48,77,63,88,76,65,76,66,45,21,32,35,20,39,37,78,35,69,87,69,89,58,80,72,44,57,55,44,97,55,60,66,37,59,57,49,16,68,74,71,75,49,92,47,60,44,64,33,29,27,44,40,42,69,74,26,56,82,41,69,43,47,43,46,51,51,54,52,42,50,29,52,59,30,50,43,62,43,92,76,71,98,57,83,41,51,61,27,54,32,42,32,33,73,35,32,54,69,51,50,49,48,36,53,67,66,60,38,71,64,46,80,75,41,68,44,55,61,86,51,50,88,48,68,68,57,47,59,27,40,45,48,47,58,80,41,59,21,28,30,32,41,27,50,24,65,62,37,33,65,54,42,56,86,37,42,49,77,48,79,48,46,60,91,72,53,68,61,71,72,55,61,52,49,53,54,49,54,56,54,61,69,71,73,76,79,88,82,82,82,80,86,80,88,86,84,86,88,86,84,89,83,88,88,85,88,84,88,133

Secondary structure (DSSP, 8-state):
--THHHHHHHTEEEEEEES-GGGT--SS-------EEEEEEE-SSSSHHHHHHHHHHHHHHHHHHH--------SEEEEEESS-TTSS-GGG---SEEEEEEE-SSS--GGGGG-SS-HHHHHHHHHTSPPPGGGEEEEEEEEESSHHHHHHHHHHHHHHHHSEE-SSSS-EES-SEEEEEE-HHHHHHHHHHT---EEEEE--GGG-S-HHHHHHTTTGGGG--EEEEEEHHHHHHHHTTTEEEEEEEGGGS--HHHHHHHHHHHHHHTSS------------------------

Radius of gyration: 27.09 Å; Cα contacts (8 Å, |Δi|>4): 463; chains: 1; bounding box: 61×84×91 Å